Protein AF-A0A6I3MQ39-F1 (afdb_monomer_lite)

Secondary structure (DSSP, 8-state):
-EEEEEE--B-TT--BPPPEEEEEE----PPPEE-SPTTTT-EEEETT-HHHHHHHHH----EE-SS-SPPEEEEEPPPEEE-SSTT-EEEEEEEEEE-TT--BPPPEEEEEEEE--PPPEE-SPTTTT-EEEETT-HHHHHHHHH----EE-TT-SPPEEEEEPPPPEE-SSTT-EEEEEEEEEE-TT--BPPPEEEEEEEE--PPP-

Structure (mmCIF, N/CA/C/O backbone):
data_AF-A0A6I3MQ39-F1
#
_entry.id   AF-A0A6I3MQ39-F1
#
loop_
_atom_site.group_PDB
_atom_site.id
_atom_site.type_symbol
_atom_site.label_atom_id
_atom_site.label_alt_id
_atom_site.label_comp_id
_atom_site.label_asym_id
_atom_site.label_entity_id
_atom_site.label_seq_id
_atom_site.pdbx_PDB_ins_code
_atom_site.Cartn_x
_atom_site.Cartn_y
_atom_site.Cartn_z
_atom_site.occupancy
_atom_site.B_iso_or_equiv
_atom_site.auth_seq_id
_atom_site.auth_comp_id
_atom_site.auth_asym_id
_atom_site.auth_atom_id
_atom_site.pdbx_PDB_model_num
ATOM 1 N N . GLY A 1 1 ? -27.054 2.901 44.073 1.00 80.62 1 GLY A N 1
ATOM 2 C CA . GLY A 1 1 ? -27.746 3.803 45.019 1.00 80.62 1 GLY A CA 1
ATOM 3 C C . GLY A 1 1 ? -28.299 3.032 46.203 1.00 80.62 1 GLY A C 1
ATOM 4 O O . GLY A 1 1 ? -28.320 1.808 46.164 1.00 80.62 1 GLY A O 1
ATOM 5 N N . THR A 1 2 ? -28.740 3.728 47.250 1.00 87.25 2 THR A N 1
ATOM 6 C CA . THR A 1 2 ? -29.320 3.109 48.452 1.00 87.25 2 THR A CA 1
ATOM 7 C C . THR A 1 2 ? -30.796 3.467 48.598 1.00 87.25 2 THR A C 1
ATOM 9 O O . THR A 1 2 ? -31.198 4.607 48.378 1.00 87.25 2 THR A O 1
ATOM 12 N N . TYR A 1 3 ? -31.606 2.482 48.973 1.00 89.94 3 TYR A N 1
ATOM 13 C CA . TYR A 1 3 ? -33.019 2.637 49.300 1.00 89.94 3 TYR A CA 1
ATOM 14 C C . TYR A 1 3 ? -33.213 2.287 50.768 1.00 89.94 3 TYR A C 1
ATOM 16 O O . TYR A 1 3 ? -32.819 1.206 51.202 1.00 89.94 3 TYR A O 1
ATOM 24 N N . THR A 1 4 ? -33.824 3.191 51.528 1.00 93.62 4 THR A N 1
ATOM 25 C CA . THR A 1 4 ? -34.067 2.980 52.957 1.00 93.62 4 THR A CA 1
ATOM 26 C C . THR A 1 4 ? -35.558 2.877 53.213 1.00 93.62 4 THR A C 1
ATOM 28 O O . THR A 1 4 ? -36.290 3.854 53.066 1.00 93.62 4 THR A O 1
ATOM 31 N N . ASN A 1 5 ? -35.999 1.702 53.645 1.00 93.38 5 ASN A N 1
ATOM 32 C CA . ASN A 1 5 ? -37.355 1.494 54.125 1.00 93.38 5 ASN A CA 1
ATOM 33 C C . ASN A 1 5 ? -37.384 1.664 55.646 1.00 93.38 5 ASN A C 1
ATOM 35 O O . ASN A 1 5 ? -36.493 1.185 56.351 1.00 93.38 5 ASN A O 1
ATOM 39 N N . THR A 1 6 ? -38.407 2.354 56.147 1.00 93.25 6 THR A N 1
ATOM 40 C CA . THR A 1 6 ? -38.579 2.638 57.577 1.00 93.25 6 THR A CA 1
ATOM 41 C C . THR A 1 6 ? -39.971 2.208 58.015 1.00 93.25 6 THR A C 1
ATOM 43 O O . THR A 1 6 ? -40.956 2.617 57.402 1.00 93.25 6 THR A O 1
ATOM 46 N N . TRP A 1 7 ? -40.059 1.422 59.089 1.00 94.81 7 TRP A N 1
ATOM 47 C CA . TRP A 1 7 ? -41.331 0.954 59.638 1.00 94.81 7 TRP A CA 1
ATOM 48 C C . TRP A 1 7 ? -41.463 1.289 61.117 1.00 94.81 7 TRP A C 1
ATOM 50 O O . TRP A 1 7 ? -40.530 1.121 61.905 1.00 94.81 7 TRP A O 1
ATOM 60 N N . THR A 1 8 ? -42.670 1.704 61.482 1.00 93.12 8 THR A N 1
ATOM 61 C CA . THR A 1 8 ? -43.153 1.833 62.855 1.00 93.12 8 THR A CA 1
ATOM 62 C C . THR A 1 8 ? -44.550 1.224 62.918 1.00 93.12 8 THR A C 1
ATOM 64 O O . THR A 1 8 ? -45.395 1.490 62.063 1.00 93.12 8 THR A O 1
ATOM 67 N N . ALA A 1 9 ? -44.794 0.364 63.904 1.00 91.56 9 ALA A N 1
ATOM 68 C CA . ALA A 1 9 ? -46.094 -0.266 64.110 1.00 91.56 9 ALA A CA 1
ATOM 69 C C . ALA A 1 9 ? -46.854 0.442 65.235 1.00 91.56 9 ALA A C 1
ATOM 71 O O . ALA A 1 9 ? -46.238 0.917 66.190 1.00 91.56 9 ALA A O 1
ATOM 72 N N . LYS A 1 10 ? -48.188 0.487 65.139 1.00 93.62 10 LYS A N 1
ATOM 73 C CA . LYS A 1 10 ? -49.076 0.884 66.239 1.00 93.62 10 LYS A CA 1
ATOM 74 C C . LYS A 1 10 ? -50.044 -0.241 66.575 1.00 93.62 10 LYS A C 1
ATOM 76 O O . LYS A 1 10 ? -50.575 -0.871 65.663 1.00 93.62 10 LYS A O 1
ATOM 81 N N . ASP A 1 11 ? -50.270 -0.480 67.863 1.00 90.81 11 ASP A N 1
ATOM 82 C CA . ASP A 1 11 ? -51.302 -1.416 68.317 1.00 90.81 11 ASP A CA 1
ATOM 83 C C . ASP A 1 11 ? -52.701 -0.764 68.353 1.00 90.81 11 ASP A C 1
ATOM 85 O O . ASP A 1 11 ? -52.866 0.429 68.082 1.00 90.81 11 ASP A O 1
ATOM 89 N N . VAL A 1 12 ? -53.728 -1.554 68.693 1.00 93.25 12 VAL A N 1
ATOM 90 C CA . VAL A 1 12 ? -55.126 -1.084 68.808 1.00 93.25 12 VAL A CA 1
ATOM 91 C C . VAL A 1 12 ? -55.314 -0.016 69.898 1.00 93.25 12 VAL A C 1
ATOM 93 O O . VAL A 1 12 ? -56.283 0.738 69.865 1.00 93.25 12 VAL A O 1
ATOM 96 N N . CYS A 1 13 ? -54.367 0.080 70.834 1.00 95.19 13 CYS A N 1
ATOM 97 C CA . CYS A 1 13 ? -54.321 1.068 71.909 1.00 95.19 13 CYS A CA 1
ATOM 98 C C . CYS A 1 13 ? -53.428 2.279 71.567 1.00 95.19 13 CYS A C 1
ATOM 100 O O . CYS A 1 13 ? -53.244 3.152 72.413 1.00 95.19 13 CYS A O 1
ATOM 102 N N . LEU A 1 14 ? -52.909 2.361 70.335 1.00 90.38 14 LEU A N 1
ATOM 103 C CA . LEU A 1 14 ? -52.034 3.412 69.802 1.00 90.38 14 LEU A CA 1
ATOM 104 C C . LEU A 1 14 ? -50.604 3.464 70.375 1.00 90.38 14 LEU A C 1
ATOM 106 O O . LEU A 1 14 ? -49.885 4.436 70.108 1.00 90.38 14 LEU A O 1
ATOM 110 N N . ASN A 1 15 ? -50.136 2.428 71.078 1.00 92.06 15 ASN A N 1
ATOM 111 C CA . ASN A 1 15 ? -48.722 2.334 71.459 1.00 92.06 15 ASN A CA 1
ATOM 112 C C . ASN A 1 15 ? -47.866 2.131 70.205 1.00 92.06 15 ASN A C 1
ATOM 114 O O . ASN A 1 15 ? -48.225 1.338 69.339 1.00 92.06 15 ASN A O 1
ATOM 118 N N . THR A 1 16 ? -46.738 2.839 70.095 1.00 93.88 16 THR A N 1
ATOM 119 C CA . THR A 1 16 ? -45.878 2.810 68.897 1.00 93.88 16 THR A CA 1
ATOM 120 C C . THR A 1 16 ? -44.614 1.983 69.147 1.00 93.88 16 THR A C 1
ATOM 122 O O . THR A 1 16 ? -43.980 2.140 70.189 1.00 93.88 16 THR A O 1
ATOM 125 N N . SER A 1 17 ? -44.233 1.116 68.203 1.00 93.62 17 SER A N 1
ATOM 126 C CA . SER A 1 17 ? -42.986 0.344 68.273 1.00 93.62 17 SER A CA 1
ATOM 127 C C . SER A 1 17 ? -41.750 1.234 68.123 1.00 93.62 17 SER A C 1
ATOM 129 O O . SER A 1 17 ? -41.823 2.361 67.631 1.00 93.62 17 SER A O 1
ATOM 131 N N . THR A 1 18 ? -40.578 0.692 68.455 1.00 94.88 18 THR A N 1
ATOM 132 C CA . THR A 1 18 ? -39.320 1.265 67.973 1.00 94.88 18 THR A CA 1
ATOM 133 C C . THR A 1 18 ? -39.266 1.216 66.445 1.00 94.88 18 THR A C 1
ATOM 135 O O . THR A 1 18 ? -39.886 0.360 65.805 1.00 94.88 18 THR A O 1
ATOM 138 N N . THR A 1 19 ? -38.542 2.166 65.857 1.00 94.75 19 THR A N 1
ATOM 139 C CA . THR A 1 19 ? -38.348 2.242 64.410 1.00 94.75 19 THR A CA 1
ATOM 140 C C . THR A 1 19 ? -37.413 1.133 63.939 1.00 94.75 19 THR A C 1
ATOM 142 O O . THR A 1 19 ? -36.304 1.000 64.456 1.00 94.75 19 THR A O 1
ATOM 145 N N . PHE A 1 20 ? -37.834 0.381 62.924 1.00 95.00 20 PHE A N 1
ATOM 146 C CA . PHE A 1 20 ? -36.976 -0.548 62.193 1.00 95.00 20 PHE A CA 1
ATOM 147 C C . PHE A 1 20 ? -36.603 0.062 60.842 1.00 95.00 20 PHE A C 1
ATOM 149 O O . PHE A 1 20 ? -37.471 0.563 60.123 1.00 95.00 20 PHE A O 1
ATOM 156 N N . THR A 1 21 ? -35.320 0.019 60.494 1.00 94.88 21 THR A N 1
ATOM 157 C CA . THR A 1 21 ? -34.811 0.483 59.203 1.00 94.88 21 THR A CA 1
ATOM 158 C C . THR A 1 21 ? -34.160 -0.669 58.446 1.00 94.88 21 THR A C 1
ATOM 160 O O . THR A 1 21 ? -33.372 -1.435 58.996 1.00 94.88 21 THR A O 1
ATOM 163 N N . GLN A 1 22 ? -34.475 -0.777 57.157 1.00 94.50 22 GLN A N 1
ATOM 164 C CA . GLN A 1 22 ? -33.783 -1.644 56.207 1.00 94.50 22 GLN A CA 1
ATOM 165 C C . GLN A 1 22 ? -33.114 -0.753 55.171 1.00 94.50 22 GLN A C 1
ATOM 167 O O . GLN A 1 22 ? -33.783 0.060 54.536 1.00 94.50 22 GLN A O 1
ATOM 172 N N . VAL A 1 23 ? -31.813 -0.940 54.974 1.00 94.19 23 VAL A N 1
ATOM 173 C CA . VAL A 1 23 ? -31.059 -0.295 53.897 1.00 94.19 23 VAL A CA 1
ATOM 174 C C . VAL A 1 23 ? -30.791 -1.338 52.816 1.00 94.19 23 VAL A C 1
ATOM 176 O O . VAL A 1 23 ? -30.215 -2.387 53.097 1.00 94.19 23 VAL A O 1
ATOM 179 N N . ILE A 1 24 ? -31.226 -1.057 51.591 1.00 93.06 24 ILE A N 1
ATOM 180 C CA . ILE A 1 24 ? -30.974 -1.861 50.394 1.00 93.06 24 ILE A CA 1
ATOM 181 C C . ILE A 1 24 ? -29.977 -1.095 49.533 1.00 93.06 24 ILE A C 1
ATOM 183 O O . ILE A 1 24 ? -30.254 0.032 49.122 1.00 93.06 24 ILE A O 1
ATOM 187 N N . THR A 1 25 ? -28.838 -1.705 49.230 1.00 90.69 25 THR A N 1
ATOM 188 C CA . THR A 1 25 ? -27.827 -1.121 48.344 1.00 90.69 25 THR A CA 1
ATOM 189 C C . THR A 1 25 ? -27.893 -1.800 46.984 1.00 90.69 25 THR A C 1
ATOM 191 O O . THR A 1 25 ? -27.849 -3.023 46.898 1.00 90.69 25 THR A O 1
ATOM 194 N N . ILE A 1 26 ? -28.002 -0.996 45.929 1.00 88.19 26 ILE A N 1
ATOM 195 C CA . ILE A 1 26 ? -27.841 -1.419 44.538 1.00 88.19 26 ILE A CA 1
ATOM 196 C C . ILE A 1 26 ? -26.514 -0.851 44.050 1.00 88.19 26 ILE A C 1
ATOM 198 O O . ILE A 1 26 ? -26.305 0.364 44.117 1.00 88.19 26 ILE A O 1
ATOM 202 N N . GLU A 1 27 ? -25.636 -1.709 43.561 1.00 91.19 27 GLU A N 1
ATOM 203 C CA . GLU A 1 27 ? -24.329 -1.337 43.033 1.00 91.19 27 GLU A CA 1
ATOM 204 C C . GLU A 1 27 ? -24.172 -1.922 41.638 1.00 91.19 27 GLU A C 1
ATOM 206 O O . GLU A 1 27 ? -24.560 -3.068 41.400 1.00 91.19 27 GLU A O 1
ATOM 211 N N . ASP A 1 28 ? -23.623 -1.118 40.732 1.00 93.44 28 ASP A N 1
ATOM 212 C CA . ASP A 1 28 ? -23.215 -1.620 39.435 1.00 93.44 28 ASP A CA 1
ATOM 213 C C . ASP A 1 28 ? -21.777 -2.121 39.504 1.00 93.44 28 ASP A C 1
ATOM 215 O O . ASP A 1 28 ? -20.859 -1.385 39.862 1.00 93.44 28 ASP A O 1
ATOM 219 N N . THR A 1 29 ? -21.604 -3.386 39.155 1.00 95.25 29 THR A N 1
ATOM 220 C CA . THR A 1 29 ? -20.318 -4.092 39.164 1.00 95.25 29 THR A CA 1
ATOM 221 C C . THR A 1 29 ? -19.986 -4.686 37.796 1.00 95.25 29 THR A C 1
ATOM 223 O O . THR A 1 29 ? -18.981 -5.384 37.652 1.00 95.25 29 THR A O 1
ATOM 226 N N . THR A 1 30 ? -20.839 -4.456 36.793 1.00 96.62 30 THR A N 1
ATOM 227 C CA . THR A 1 30 ? -20.667 -5.016 35.452 1.00 96.62 30 THR A CA 1
ATOM 228 C C . THR A 1 30 ? -19.981 -3.985 34.573 1.00 96.62 30 THR A C 1
ATOM 230 O O . THR A 1 30 ? -20.295 -2.809 34.618 1.00 96.62 30 THR A O 1
ATOM 233 N N . ALA A 1 31 ? -18.989 -4.414 33.798 1.00 97.69 31 ALA A N 1
ATOM 234 C CA . ALA A 1 31 ? -18.307 -3.521 32.873 1.00 97.69 31 ALA A CA 1
ATOM 235 C C . ALA A 1 31 ? -19.085 -3.361 31.555 1.00 97.69 31 ALA A C 1
ATOM 237 O O . ALA A 1 31 ? -19.749 -4.314 31.128 1.00 97.69 31 ALA A O 1
ATOM 238 N N . PRO A 1 32 ? -18.890 -2.243 30.827 1.00 98.12 32 PRO A N 1
ATOM 239 C CA . PRO A 1 32 ? -19.437 -2.078 29.486 1.00 98.12 32 PRO A CA 1
ATOM 240 C C . PRO A 1 32 ? -19.022 -3.204 28.533 1.00 98.12 32 PRO A C 1
ATOM 242 O O . PRO A 1 32 ? -17.863 -3.638 28.516 1.00 98.12 32 PRO A O 1
ATOM 245 N N . ALA A 1 33 ? -19.948 -3.613 27.668 1.00 98.06 33 ALA A N 1
ATOM 246 C CA . ALA A 1 33 ? -19.716 -4.592 26.613 1.00 98.06 33 ALA A CA 1
ATOM 247 C C . ALA A 1 33 ? -19.598 -3.907 25.245 1.00 98.06 33 ALA A C 1
ATOM 249 O O . ALA A 1 33 ? -20.416 -3.058 24.888 1.00 98.06 33 ALA A O 1
ATOM 250 N N . TRP A 1 34 ? -18.592 -4.292 24.455 1.00 98.38 34 TRP A N 1
ATOM 251 C CA . TRP A 1 34 ? -18.409 -3.780 23.097 1.00 98.38 34 TRP A CA 1
ATOM 252 C C . TRP A 1 34 ? -19.564 -4.200 22.185 1.00 98.38 34 TRP A C 1
ATOM 254 O O . TRP A 1 34 ? -19.858 -5.385 22.041 1.00 98.38 34 TRP A O 1
ATOM 264 N N . THR A 1 35 ? -20.182 -3.222 21.530 1.00 98.06 35 THR A N 1
ATOM 265 C CA . THR A 1 35 ? -21.163 -3.436 20.459 1.00 98.06 35 THR A CA 1
ATOM 266 C C . THR A 1 35 ? -20.494 -3.504 19.095 1.00 98.06 35 THR A C 1
ATOM 268 O O . THR A 1 35 ? -20.989 -4.174 18.191 1.00 98.06 35 THR A O 1
ATOM 271 N N . THR A 1 36 ? -19.346 -2.841 18.935 1.00 98.44 36 THR A N 1
ATOM 272 C CA . THR A 1 36 ? -18.495 -3.040 17.761 1.00 98.44 36 THR A CA 1
ATOM 273 C C . THR A 1 36 ? -17.885 -4.438 17.809 1.00 98.44 36 THR A C 1
ATOM 275 O O . THR A 1 36 ? -17.242 -4.814 18.788 1.00 98.44 36 THR A O 1
ATOM 278 N N . GLN A 1 37 ? -18.077 -5.212 16.742 1.00 98.38 37 GLN A N 1
ATOM 279 C CA . GLN A 1 37 ? -17.542 -6.564 16.642 1.00 98.38 37 GLN A CA 1
ATOM 280 C C . GLN A 1 37 ? -16.010 -6.539 16.509 1.00 98.38 37 GLN A C 1
ATOM 282 O O . GLN A 1 37 ? -15.430 -5.696 15.825 1.00 98.38 37 GLN A O 1
ATOM 287 N N . ALA A 1 38 ? -15.337 -7.483 17.169 1.00 97.62 38 ALA A N 1
ATOM 288 C CA . ALA A 1 38 ? -13.886 -7.604 17.096 1.00 97.62 38 ALA A CA 1
ATOM 289 C C . ALA A 1 38 ? -13.412 -7.797 15.644 1.00 97.62 38 ALA A C 1
ATOM 291 O O . ALA A 1 38 ? -13.985 -8.583 14.890 1.00 97.62 38 ALA A O 1
ATOM 292 N N . GLY A 1 39 ? -12.356 -7.077 15.263 1.00 96.38 39 GLY A N 1
ATOM 293 C CA . GLY A 1 39 ? -11.740 -7.163 13.938 1.00 96.38 39 GLY A CA 1
ATOM 294 C C . GLY A 1 39 ? -12.437 -6.373 12.826 1.00 96.38 39 GLY A C 1
ATOM 295 O O . GLY A 1 39 ? -11.829 -6.193 11.777 1.00 96.38 39 GLY A O 1
ATOM 296 N N . THR A 1 40 ? -13.646 -5.832 13.025 1.00 98.06 40 THR A N 1
ATOM 297 C CA . THR A 1 40 ? -14.344 -5.080 11.959 1.00 98.06 40 THR A CA 1
ATOM 298 C C . THR A 1 40 ? -13.736 -3.713 11.667 1.00 98.06 40 THR A C 1
ATOM 300 O O . THR A 1 40 ? -14.061 -3.114 10.649 1.00 98.06 40 THR A O 1
ATOM 303 N N . LEU A 1 41 ? -12.888 -3.201 12.564 1.00 98.44 41 LEU A N 1
ATOM 304 C CA . LEU A 1 41 ? -12.129 -1.966 12.346 1.00 98.44 41 LEU A CA 1
ATOM 305 C C . LEU A 1 41 ? -10.740 -2.225 11.744 1.00 98.44 41 LEU A C 1
ATOM 307 O O . LEU A 1 41 ? -10.019 -1.266 11.466 1.00 98.44 41 LEU A O 1
ATOM 311 N N . ASN A 1 42 ? -10.338 -3.491 11.575 1.00 98.69 42 ASN A N 1
ATOM 312 C CA . ASN A 1 42 ? -9.059 -3.820 10.957 1.00 98.69 42 ASN A CA 1
ATOM 313 C C . ASN A 1 42 ? -9.109 -3.509 9.461 1.00 98.69 42 ASN A C 1
ATOM 315 O O . ASN A 1 42 ? -10.129 -3.724 8.806 1.00 98.69 42 ASN A O 1
ATOM 319 N N . VAL A 1 43 ? -7.990 -3.045 8.916 1.00 98.62 43 VAL A N 1
ATOM 320 C CA . VAL A 1 43 ? -7.884 -2.704 7.496 1.00 98.62 43 VAL A CA 1
ATOM 321 C C . VAL A 1 43 ? -6.460 -2.917 7.002 1.00 98.62 43 VAL A C 1
ATOM 323 O O . VAL A 1 43 ? -5.509 -2.716 7.756 1.00 98.62 43 VAL A O 1
ATOM 326 N N . THR A 1 44 ? -6.324 -3.299 5.734 1.00 98.56 44 THR A N 1
ATOM 327 C CA . THR A 1 44 ? -5.052 -3.309 5.007 1.00 98.56 44 THR A CA 1
ATOM 328 C C . THR A 1 44 ? -5.066 -2.182 3.984 1.00 98.56 44 THR A C 1
ATOM 330 O O . THR A 1 44 ? -6.035 -2.042 3.237 1.00 98.56 44 THR A O 1
ATOM 333 N N . LEU A 1 45 ? -4.009 -1.377 3.957 1.00 98.44 45 LEU A N 1
ATOM 334 C CA . LEU A 1 45 ? -3.880 -0.201 3.104 1.00 98.44 45 LEU A CA 1
ATOM 335 C C . LEU A 1 45 ? -2.567 -0.255 2.325 1.00 98.44 45 LEU A C 1
ATOM 337 O O . LEU A 1 45 ? -1.556 -0.740 2.836 1.00 98.44 45 LEU A O 1
ATOM 341 N N . GLN A 1 46 ? -2.574 0.298 1.110 1.00 98.00 46 GLN A N 1
ATOM 342 C CA . GLN A 1 46 ? -1.323 0.604 0.418 1.00 98.00 46 GLN A CA 1
ATOM 343 C C . GLN A 1 46 ? -0.554 1.665 1.198 1.00 98.00 46 GLN A C 1
ATOM 345 O O . GLN A 1 46 ? -1.154 2.594 1.740 1.00 98.00 46 GLN A O 1
ATOM 350 N N . CYS A 1 47 ? 0.771 1.584 1.205 1.00 96.88 47 CYS A N 1
ATOM 351 C CA . CYS A 1 47 ? 1.582 2.526 1.965 1.00 96.88 47 CYS A CA 1
ATOM 352 C C . CYS A 1 47 ? 1.448 3.982 1.469 1.00 96.88 47 CYS A C 1
ATOM 354 O O . CYS A 1 47 ? 1.593 4.922 2.250 1.00 96.88 47 CYS A O 1
ATOM 356 N N . SER A 1 48 ? 1.084 4.179 0.197 1.00 97.06 48 SER A N 1
ATOM 357 C CA . SER A 1 48 ? 0.790 5.503 -0.356 1.00 97.06 48 SER A CA 1
ATOM 358 C C . SER A 1 48 ? -0.582 6.061 0.061 1.00 97.06 48 SER A C 1
ATOM 360 O O . SER A 1 48 ? -0.856 7.239 -0.175 1.00 97.06 48 SER A O 1
ATOM 362 N N . ASP A 1 49 ? -1.468 5.253 0.658 1.00 98.12 49 ASP A N 1
ATOM 363 C CA . ASP A 1 49 ? -2.821 5.665 1.058 1.00 98.12 49 ASP A CA 1
ATOM 364 C C . ASP A 1 49 ? -2.834 6.389 2.414 1.00 98.12 49 ASP A C 1
ATOM 366 O O . ASP A 1 49 ? -3.344 5.922 3.438 1.00 98.12 49 ASP A O 1
ATOM 370 N N . THR A 1 50 ? -2.262 7.589 2.412 1.00 96.56 50 THR A N 1
ATOM 371 C CA . THR A 1 50 ? -2.193 8.449 3.602 1.00 96.56 50 THR A CA 1
ATOM 372 C C . THR A 1 50 ? -3.575 8.892 4.096 1.00 96.56 50 THR A C 1
ATOM 374 O O . THR A 1 50 ? -3.790 9.022 5.305 1.00 96.56 50 THR A O 1
ATOM 377 N N . SER A 1 51 ? -4.543 9.084 3.191 1.00 98.19 51 SER A N 1
ATOM 378 C CA . SER A 1 51 ? -5.922 9.420 3.562 1.00 98.19 51 SER A CA 1
ATOM 379 C C . SER A 1 51 ? -6.652 8.250 4.213 1.00 98.19 51 SER A C 1
ATOM 381 O O . SER A 1 51 ? -7.331 8.454 5.222 1.00 98.19 51 SER A O 1
ATOM 383 N N . GLY A 1 52 ? -6.480 7.035 3.689 1.00 98.38 52 GLY A N 1
ATOM 384 C CA . GLY A 1 52 ? -7.020 5.811 4.267 1.00 98.38 52 GLY A CA 1
ATOM 385 C C . GLY A 1 52 ? -6.445 5.552 5.652 1.00 98.38 52 GLY A C 1
ATOM 386 O O . GLY A 1 52 ? -7.200 5.251 6.577 1.00 98.38 52 GLY A O 1
ATOM 387 N N . LEU A 1 53 ? -5.139 5.777 5.842 1.00 98.06 53 LEU A N 1
ATOM 388 C CA . LEU A 1 53 ? -4.500 5.644 7.153 1.00 98.06 53 LEU A CA 1
ATOM 389 C C . LEU A 1 53 ? -5.085 6.641 8.162 1.00 98.06 53 LEU A C 1
ATOM 391 O O . LEU A 1 53 ? -5.437 6.255 9.277 1.00 98.06 53 LEU A O 1
ATOM 395 N N . SER A 1 54 ? -5.242 7.908 7.767 1.00 98.19 54 SER A N 1
ATOM 396 C CA . SER A 1 54 ? -5.879 8.929 8.609 1.00 98.19 54 SER A CA 1
ATOM 397 C C . SER A 1 54 ? -7.326 8.559 8.958 1.00 98.19 54 SER A C 1
ATOM 399 O O . SER A 1 54 ? -7.729 8.632 10.120 1.00 98.19 54 SER A O 1
ATOM 401 N N . ALA A 1 55 ? -8.106 8.091 7.980 1.00 98.44 55 ALA A N 1
ATOM 402 C CA . ALA A 1 55 ? -9.480 7.652 8.200 1.00 98.44 55 ALA A CA 1
ATOM 403 C C . ALA A 1 55 ? -9.551 6.458 9.168 1.00 98.44 55 ALA A C 1
ATOM 405 O O . ALA A 1 55 ? -10.330 6.495 10.119 1.00 98.44 55 ALA A O 1
ATOM 406 N N . ALA A 1 56 ? -8.705 5.443 8.979 1.00 98.31 56 ALA A N 1
ATOM 407 C CA . ALA A 1 56 ? -8.638 4.262 9.837 1.00 98.31 56 ALA A CA 1
ATOM 408 C C . ALA A 1 56 ? -8.222 4.609 11.276 1.00 98.31 56 ALA A C 1
ATOM 410 O O . ALA A 1 56 ? -8.815 4.098 12.226 1.00 98.31 56 ALA A O 1
ATOM 411 N N . GLN A 1 57 ? -7.264 5.528 11.446 1.00 98.12 57 GLN A N 1
ATOM 412 C CA . GLN A 1 57 ? -6.834 6.025 12.756 1.00 98.12 57 GLN A CA 1
ATOM 413 C C . GLN A 1 57 ? -7.926 6.816 13.493 1.00 98.12 57 GLN A C 1
ATOM 415 O O . GLN A 1 57 ? -7.928 6.844 14.726 1.00 98.12 57 GLN A O 1
ATOM 420 N N . ASN A 1 58 ? -8.854 7.436 12.762 1.00 97.75 58 ASN A N 1
ATOM 421 C CA . ASN A 1 58 ? -9.975 8.189 13.328 1.00 97.75 58 ASN A CA 1
ATOM 422 C C . ASN A 1 58 ? -11.213 7.326 13.625 1.00 97.75 58 ASN A C 1
ATOM 424 O O . ASN A 1 58 ? -12.156 7.817 14.248 1.00 97.75 58 ASN A O 1
ATOM 428 N N . GLN A 1 59 ? -11.233 6.054 13.217 1.00 97.44 59 GLN A N 1
ATOM 429 C CA . GLN A 1 59 ? -12.292 5.130 13.621 1.00 97.44 59 GLN A CA 1
ATOM 430 C C . GLN A 1 59 ? -12.201 4.816 15.120 1.00 97.44 59 GLN A C 1
ATOM 432 O O . GLN A 1 59 ? -11.121 4.795 15.714 1.00 97.44 59 GLN A O 1
ATOM 437 N N . ALA A 1 60 ? -13.353 4.544 15.732 1.00 97.94 60 ALA A N 1
ATOM 438 C CA . ALA A 1 60 ? -13.449 4.160 17.133 1.00 97.94 60 ALA A CA 1
AT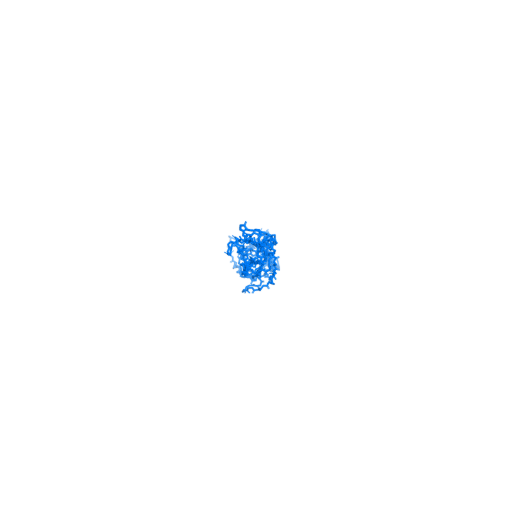OM 439 C C . ALA A 1 60 ? -14.522 3.075 17.325 1.00 97.94 60 ALA A C 1
ATOM 441 O O . ALA A 1 60 ? -15.560 3.119 16.656 1.00 97.94 60 ALA A O 1
ATOM 442 N N . PRO A 1 61 ? -14.299 2.106 18.229 1.00 98.50 61 PRO A N 1
ATOM 443 C CA . PRO A 1 61 ? -15.322 1.155 18.628 1.00 98.50 61 PRO A CA 1
ATOM 444 C C . PRO A 1 61 ? -16.359 1.808 19.552 1.00 98.50 61 PRO A C 1
ATOM 446 O O . PRO A 1 61 ? -16.139 2.871 20.131 1.00 98.50 61 PRO A O 1
ATOM 449 N N . THR A 1 62 ? -17.488 1.129 19.719 1.00 98.25 62 THR A N 1
ATOM 450 C CA . THR A 1 62 ? -18.599 1.521 20.594 1.00 98.25 62 THR A CA 1
ATOM 451 C C . THR A 1 62 ? -18.917 0.396 21.571 1.00 98.25 62 THR A C 1
ATOM 453 O O . THR A 1 62 ? -18.751 -0.783 21.244 1.00 98.25 62 THR A O 1
ATOM 456 N N . ALA A 1 63 ? -19.353 0.765 22.771 1.00 98.25 63 ALA A N 1
ATOM 457 C CA . ALA A 1 63 ? -19.768 -0.128 23.841 1.00 98.25 63 ALA A CA 1
ATOM 458 C C . ALA A 1 63 ? -21.052 0.382 24.507 1.00 98.25 63 ALA A C 1
ATOM 460 O O . ALA A 1 63 ? -21.365 1.575 24.468 1.00 98.25 63 ALA A O 1
ATOM 461 N N . THR A 1 64 ? -21.773 -0.532 25.146 1.00 97.81 64 THR A N 1
ATOM 462 C CA . THR A 1 64 ? -22.983 -0.254 25.926 1.00 97.81 64 THR A CA 1
ATOM 463 C C . THR A 1 64 ? -22.871 -0.865 27.310 1.00 97.81 64 THR A C 1
ATOM 465 O O . THR A 1 64 ? -22.281 -1.933 27.468 1.00 97.81 64 THR A O 1
ATOM 468 N N . ASP A 1 65 ? -23.488 -0.210 28.285 1.00 97.44 65 ASP A N 1
ATOM 469 C CA . ASP A 1 65 ? -23.596 -0.693 29.655 1.00 97.44 65 ASP A CA 1
ATOM 470 C C . ASP A 1 65 ? -25.022 -1.195 29.958 1.00 97.44 65 ASP A C 1
ATOM 472 O O . ASP A 1 65 ? -26.000 -0.655 29.430 1.00 97.44 65 ASP A O 1
ATOM 476 N N . ASN A 1 66 ? -25.155 -2.236 30.783 1.00 93.94 66 ASN A N 1
ATOM 477 C CA . ASN A 1 66 ? -26.448 -2.853 31.104 1.00 93.94 66 ASN A CA 1
ATOM 478 C C . ASN A 1 66 ? -27.314 -2.011 32.054 1.00 93.94 66 ASN A 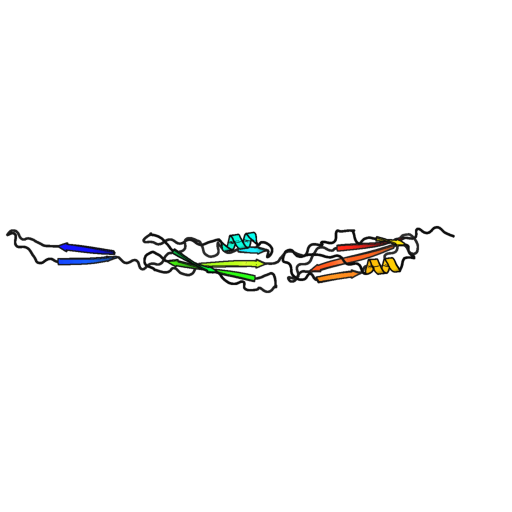C 1
ATOM 480 O O . ASN A 1 66 ? -28.540 -2.140 32.019 1.00 93.94 66 ASN A O 1
ATOM 484 N N . CYS A 1 67 ? -26.708 -1.165 32.886 1.00 91.75 67 CYS A N 1
ATOM 485 C CA . CYS A 1 67 ? -27.403 -0.201 33.739 1.00 91.75 67 CYS A CA 1
ATOM 486 C C . CYS A 1 67 ? -27.634 1.142 33.021 1.00 91.75 67 CYS A C 1
ATOM 488 O O . CYS A 1 67 ? -28.342 2.012 33.539 1.00 91.75 67 CYS A O 1
ATOM 490 N N . GLY A 1 68 ? -27.098 1.291 31.806 1.00 88.88 68 GLY A N 1
ATOM 491 C CA . GLY A 1 68 ? -27.206 2.484 30.977 1.00 88.88 68 GLY A CA 1
ATOM 492 C C . GLY A 1 68 ? -26.216 3.576 31.388 1.00 88.88 68 GLY A C 1
ATOM 493 O O . GLY A 1 68 ? -25.164 3.323 31.961 1.00 88.88 68 GLY A O 1
ATOM 494 N N . GLY A 1 69 ? -26.542 4.829 31.071 1.00 90.88 69 GLY A N 1
ATOM 495 C CA . GLY A 1 69 ? -25.654 5.962 31.341 1.00 90.88 69 GLY A CA 1
ATOM 496 C C . GLY A 1 69 ? -24.549 6.148 30.297 1.00 90.88 69 GLY A C 1
ATOM 497 O O . GLY A 1 69 ? -24.538 5.527 29.234 1.00 90.88 69 GLY A O 1
ATOM 498 N N . THR A 1 70 ? -23.653 7.096 30.571 1.00 95.56 70 THR A N 1
ATOM 499 C CA . THR A 1 70 ? -22.587 7.484 29.641 1.00 95.56 70 THR A CA 1
ATOM 500 C C . THR A 1 70 ? -21.404 6.530 29.747 1.00 95.56 70 THR A C 1
ATOM 502 O O . THR A 1 70 ? -20.852 6.351 30.829 1.00 95.56 70 THR A O 1
ATOM 505 N N . VAL A 1 71 ? -20.956 6.002 28.607 1.00 97.94 71 VAL A N 1
ATOM 506 C CA . VAL A 1 71 ? -19.703 5.247 28.493 1.00 97.94 71 VAL A CA 1
ATOM 507 C C . VAL A 1 71 ? -18.587 6.179 28.020 1.00 97.94 71 VAL A C 1
ATOM 509 O O . VAL A 1 71 ? -18.739 6.901 27.033 1.00 97.94 71 VAL A O 1
ATOM 512 N N . THR A 1 72 ? -17.460 6.164 28.724 1.00 98.19 72 THR A N 1
ATOM 513 C CA . THR A 1 72 ? -16.248 6.921 28.382 1.00 98.19 72 THR A CA 1
ATOM 514 C C . THR A 1 72 ? -15.197 5.999 27.773 1.00 98.19 72 THR A C 1
ATOM 516 O O . THR A 1 72 ? -15.089 4.841 28.164 1.00 98.19 72 THR A O 1
ATOM 519 N N . TYR A 1 73 ? -14.412 6.502 26.818 1.00 98.38 73 TYR A N 1
ATOM 520 C CA . TYR A 1 73 ? -13.442 5.703 26.066 1.00 98.38 73 TYR A CA 1
ATOM 521 C C . TYR A 1 73 ? -12.036 6.275 26.204 1.00 98.38 73 TYR A C 1
ATOM 523 O O . TYR A 1 73 ? -11.837 7.484 26.103 1.00 98.38 73 TYR A O 1
ATOM 531 N N . THR A 1 74 ? -11.053 5.396 26.369 1.00 98.50 74 THR A N 1
ATOM 532 C CA . THR A 1 74 ? -9.630 5.746 26.313 1.00 98.50 74 THR A CA 1
ATOM 533 C C . THR A 1 74 ? -8.982 4.994 25.160 1.00 98.50 74 THR A C 1
ATOM 535 O O . THR A 1 74 ? -8.958 3.764 25.181 1.00 98.50 74 THR A O 1
ATOM 538 N N . LYS A 1 75 ? -8.460 5.726 24.166 1.00 98.25 75 LYS A N 1
ATOM 539 C CA . LYS A 1 75 ? -7.641 5.179 23.074 1.00 98.25 75 LYS A CA 1
ATOM 540 C C . LYS A 1 75 ? -6.164 5.214 23.467 1.00 98.25 75 LYS A C 1
ATOM 542 O O . LYS A 1 75 ? -5.669 6.243 23.919 1.00 98.25 75 LYS A O 1
ATOM 547 N N . THR A 1 76 ? -5.453 4.130 23.195 1.00 98.44 76 THR A N 1
ATOM 548 C CA . THR A 1 76 ? -3.990 4.087 23.148 1.00 98.44 76 THR A CA 1
ATOM 549 C C . THR A 1 76 ? -3.587 3.819 21.705 1.00 98.44 76 THR A C 1
ATOM 551 O O . THR A 1 76 ? -3.911 2.767 21.153 1.00 98.44 76 THR A O 1
ATOM 554 N N . SER A 1 77 ? -2.934 4.795 21.077 1.00 97.31 77 SER A N 1
ATOM 555 C CA . SER A 1 77 ? -2.426 4.644 19.713 1.00 97.31 77 SER A CA 1
ATOM 556 C C . SER A 1 77 ? -1.143 3.820 19.723 1.00 97.31 77 SER A C 1
ATOM 558 O O . SER A 1 77 ? -0.240 4.111 20.507 1.00 97.31 77 SER A O 1
ATOM 560 N N . GLY A 1 78 ? -1.061 2.815 18.856 1.00 96.06 78 GLY A N 1
ATOM 561 C CA . GLY A 1 78 ? 0.171 2.054 18.661 1.00 96.06 78 GLY A CA 1
ATOM 562 C C . GLY A 1 78 ? 1.171 2.816 17.801 1.00 96.06 78 GLY A C 1
ATOM 563 O O . GLY A 1 78 ? 0.780 3.560 16.900 1.00 96.06 78 GLY A O 1
ATOM 564 N N . GLU A 1 79 ? 2.459 2.603 18.051 1.00 96.19 79 GLU A N 1
ATOM 565 C CA . GLU A 1 79 ? 3.512 3.023 17.126 1.00 96.19 79 GLU A CA 1
ATOM 566 C C . GLU A 1 79 ? 3.555 2.110 15.895 1.00 96.19 79 GLU A C 1
ATOM 568 O O . GLU A 1 79 ? 3.035 0.989 15.905 1.00 96.19 79 GLU A O 1
ATOM 573 N N . PHE A 1 80 ? 4.176 2.597 14.820 1.00 96.31 80 PHE A N 1
ATOM 574 C CA . PHE A 1 80 ? 4.388 1.787 13.628 1.00 96.31 80 PHE A CA 1
ATOM 575 C C . PHE A 1 80 ? 5.395 0.674 13.920 1.00 96.31 80 PHE A C 1
ATOM 577 O O . PHE A 1 80 ? 6.528 0.940 14.318 1.00 96.31 80 PHE A O 1
ATOM 584 N N . THR A 1 81 ? 4.998 -0.568 13.675 1.00 97.62 81 THR A N 1
ATOM 585 C CA . THR A 1 81 ? 5.885 -1.731 13.738 1.00 97.62 81 THR A CA 1
ATOM 586 C C . THR A 1 81 ? 6.198 -2.186 12.322 1.00 97.62 81 THR A C 1
ATOM 588 O O . THR A 1 81 ? 5.298 -2.630 11.607 1.00 97.62 81 THR A O 1
ATOM 591 N N . ALA A 1 82 ? 7.465 -2.069 11.920 1.00 95.94 82 ALA A N 1
ATOM 592 C CA . ALA A 1 82 ? 7.917 -2.449 10.585 1.00 95.94 82 ALA A CA 1
ATOM 593 C C . ALA A 1 82 ? 7.704 -3.950 10.310 1.00 95.94 82 ALA A C 1
ATOM 595 O O . ALA A 1 82 ? 7.895 -4.795 11.188 1.00 95.94 82 ALA A O 1
ATOM 596 N N . GLY A 1 83 ? 7.299 -4.258 9.080 1.00 94.81 83 GLY A N 1
ATOM 597 C CA . GLY A 1 83 ? 7.109 -5.611 8.569 1.00 94.81 83 GLY A CA 1
ATOM 598 C C . GLY A 1 83 ? 8.379 -6.195 7.948 1.00 94.81 83 GLY A C 1
ATOM 599 O O . GLY A 1 83 ? 9.497 -5.759 8.216 1.00 94.81 83 GLY A O 1
ATOM 600 N N . SER A 1 84 ? 8.201 -7.204 7.094 1.00 90.88 84 SER A N 1
ATOM 601 C CA . SER A 1 84 ? 9.301 -7.844 6.360 1.00 90.88 84 SER A CA 1
ATOM 602 C C . SER A 1 84 ? 9.889 -6.954 5.263 1.00 90.88 84 SER A C 1
ATOM 604 O O . SER A 1 84 ? 11.060 -7.113 4.921 1.00 90.88 84 SER A O 1
ATOM 606 N N . CYS A 1 85 ? 9.100 -6.020 4.728 1.00 92.44 85 CYS A N 1
ATOM 607 C CA . CYS A 1 85 ? 9.569 -4.977 3.827 1.00 92.44 85 CYS A CA 1
ATOM 608 C C . CYS A 1 85 ? 9.596 -3.604 4.519 1.00 92.44 85 CYS A C 1
ATOM 610 O O . CYS A 1 85 ? 8.720 -3.299 5.329 1.00 92.44 85 CYS A O 1
ATOM 612 N N . ALA A 1 86 ? 10.548 -2.747 4.131 1.00 88.81 86 ALA A N 1
ATOM 613 C CA . ALA A 1 86 ? 10.696 -1.375 4.617 1.00 88.81 86 ALA A CA 1
ATOM 614 C C . ALA A 1 86 ? 9.431 -0.500 4.464 1.00 88.81 86 ALA A C 1
ATOM 616 O O . ALA A 1 86 ? 9.173 0.322 5.338 1.00 88.81 86 ALA A O 1
ATOM 617 N N . ASN A 1 87 ? 8.627 -0.709 3.413 1.00 93.25 87 ASN A N 1
ATOM 618 C CA . ASN A 1 87 ? 7.374 0.025 3.169 1.00 93.25 87 ASN A CA 1
ATOM 619 C C . ASN A 1 87 ? 6.126 -0.712 3.696 1.00 93.25 87 ASN A C 1
ATOM 621 O O . ASN A 1 87 ? 4.999 -0.386 3.330 1.00 93.25 87 ASN A O 1
ATOM 625 N N . SER A 1 88 ? 6.313 -1.720 4.551 1.00 96.38 88 SER A N 1
ATOM 626 C CA . SER A 1 88 ? 5.231 -2.525 5.125 1.00 96.38 88 SER A CA 1
ATOM 627 C C . SER A 1 88 ? 5.302 -2.540 6.647 1.00 96.38 88 SER A C 1
ATOM 629 O O . SER A 1 88 ? 6.371 -2.359 7.232 1.00 96.38 88 SER A O 1
ATOM 631 N N . GLY A 1 89 ? 4.176 -2.780 7.307 1.00 97.69 89 GLY A N 1
ATOM 632 C CA . GLY A 1 89 ? 4.127 -2.878 8.761 1.00 97.69 89 GLY A CA 1
ATOM 633 C C . GLY A 1 89 ? 2.718 -2.758 9.310 1.00 97.69 89 GLY A C 1
ATOM 634 O O . GLY A 1 89 ? 1.740 -2.907 8.583 1.00 97.69 89 GLY A O 1
ATOM 635 N N . THR A 1 90 ? 2.599 -2.500 10.607 1.00 98.38 90 THR A N 1
ATOM 636 C CA . THR A 1 90 ? 1.296 -2.378 11.268 1.00 98.38 90 THR A CA 1
ATOM 637 C C . THR A 1 90 ? 1.268 -1.263 12.304 1.00 98.38 90 THR A C 1
ATOM 639 O O . THR A 1 90 ? 2.280 -0.949 12.930 1.00 98.38 90 THR A O 1
ATOM 642 N N . TYR A 1 91 ? 0.081 -0.704 12.523 1.00 98.50 91 TYR A N 1
ATOM 643 C CA . TYR A 1 91 ? -0.276 0.024 13.738 1.00 98.50 91 TYR A CA 1
ATOM 644 C C . TYR A 1 91 ? -1.280 -0.814 14.526 1.00 98.50 91 TYR A C 1
ATOM 646 O O . TYR A 1 91 ? -2.247 -1.319 13.954 1.00 98.50 91 TYR A O 1
ATOM 654 N N . THR A 1 92 ? -1.087 -0.930 15.840 1.00 98.56 92 THR A N 1
ATOM 655 C CA . THR A 1 92 ? -2.034 -1.624 16.726 1.00 98.56 92 THR A CA 1
ATOM 656 C C . THR A 1 92 ? -2.602 -0.648 17.744 1.00 98.56 92 THR A C 1
ATOM 658 O O . THR A 1 92 ? -1.932 -0.282 18.706 1.00 98.56 92 THR A O 1
ATOM 661 N N . ASN A 1 93 ? -3.843 -0.222 17.535 1.00 98.50 93 ASN A N 1
ATOM 662 C CA . ASN A 1 93 ? -4.549 0.658 18.459 1.00 98.50 93 ASN A CA 1
ATOM 663 C C . ASN A 1 93 ? -5.386 -0.163 19.435 1.00 98.50 93 ASN A C 1
ATOM 665 O O . ASN A 1 93 ? -5.980 -1.178 19.060 1.00 98.50 93 ASN A O 1
ATOM 669 N N . THR A 1 94 ? -5.496 0.312 20.672 1.00 98.44 94 THR A N 1
ATOM 670 C CA . THR A 1 94 ? -6.345 -0.320 21.683 1.00 98.44 94 THR A CA 1
ATOM 671 C C . THR A 1 94 ? -7.288 0.669 22.345 1.00 98.44 94 THR A C 1
ATOM 673 O O . THR A 1 94 ? -6.939 1.836 22.524 1.00 98.44 94 THR A O 1
ATOM 676 N N . TRP A 1 95 ? -8.457 0.190 22.769 1.00 98.75 95 TRP A N 1
ATOM 677 C CA . TRP A 1 95 ? -9.424 0.961 23.544 1.00 98.75 95 TRP A CA 1
ATOM 678 C C . TRP A 1 95 ? -9.828 0.231 24.814 1.00 98.75 95 TRP A C 1
ATOM 680 O O . TRP A 1 95 ? -9.985 -0.990 24.829 1.00 98.75 95 TRP A O 1
ATOM 690 N N . THR A 1 96 ? -10.070 1.018 25.855 1.00 98.50 96 THR A N 1
ATOM 691 C CA . THR A 1 96 ? -10.820 0.601 27.042 1.00 98.50 96 THR A CA 1
ATOM 692 C C . THR A 1 96 ? -12.034 1.509 27.199 1.00 98.50 96 THR A C 1
ATOM 694 O O . THR A 1 96 ? -11.956 2.707 26.906 1.00 98.50 96 THR A O 1
ATOM 697 N N . ALA A 1 97 ? -13.156 0.938 27.624 1.00 98.50 97 ALA A N 1
ATOM 698 C CA . ALA A 1 97 ? -14.380 1.659 27.938 1.00 98.50 97 ALA A CA 1
ATOM 699 C C . ALA A 1 97 ? -14.645 1.607 29.448 1.00 98.50 97 ALA A C 1
ATOM 701 O O . ALA A 1 97 ? -14.363 0.594 30.092 1.00 98.50 97 ALA A O 1
ATOM 702 N N . LYS A 1 98 ? -15.179 2.695 30.007 1.00 98.44 98 LYS A N 1
ATOM 703 C CA . LYS A 1 98 ? -15.621 2.769 31.402 1.00 98.44 98 LYS A CA 1
ATOM 704 C C . LYS A 1 98 ? -17.034 3.312 31.506 1.00 98.44 98 LYS A C 1
ATOM 706 O O . LYS A 1 98 ? -17.361 4.288 30.827 1.00 98.44 98 LYS A O 1
ATOM 711 N N . ASP A 1 99 ? -17.835 2.698 32.363 1.00 97.38 99 ASP A N 1
ATOM 712 C CA . ASP A 1 99 ? -19.145 3.220 32.749 1.00 97.38 99 ASP A CA 1
ATOM 713 C C . ASP A 1 99 ? -19.014 4.376 33.766 1.00 97.38 99 ASP A C 1
ATOM 715 O O . ASP A 1 99 ? -17.918 4.838 34.110 1.00 97.38 99 ASP A O 1
ATOM 719 N N . VAL A 1 100 ? -20.157 4.844 34.269 1.00 96.25 100 VAL A N 1
ATOM 720 C CA . VAL A 1 100 ? -20.242 5.898 35.292 1.00 96.25 100 VAL A CA 1
ATOM 721 C C . VAL A 1 100 ? -19.789 5.444 36.688 1.00 96.25 100 VAL A C 1
ATOM 723 O O . VAL A 1 100 ? -19.478 6.291 37.526 1.00 96.25 100 VAL A O 1
ATOM 726 N N . CYS A 1 101 ? -19.739 4.134 36.938 1.00 95.56 101 CYS A N 1
ATOM 727 C CA . CYS A 1 101 ? -19.276 3.508 38.178 1.00 95.56 101 CYS A CA 1
ATOM 728 C C . CYS A 1 101 ? -17.786 3.123 38.131 1.00 95.56 101 CYS A C 1
ATOM 730 O O . CYS A 1 101 ? -17.247 2.637 39.124 1.00 95.56 101 CYS A O 1
ATOM 732 N N . LEU A 1 102 ? -17.103 3.436 37.025 1.00 96.62 102 LEU A N 1
ATOM 733 C CA . LEU A 1 102 ? -15.697 3.152 36.739 1.00 96.62 102 LEU A CA 1
ATOM 734 C C . LEU A 1 102 ? -15.373 1.667 36.498 1.00 96.62 102 LEU A C 1
ATOM 736 O O . LEU A 1 102 ? -14.185 1.313 36.452 1.00 96.62 102 LEU A O 1
ATOM 740 N N . ASN A 1 103 ? -16.376 0.816 36.262 1.00 97.62 103 ASN A N 1
ATOM 741 C CA . ASN A 1 103 ? -16.139 -0.547 35.791 1.00 97.62 103 ASN A CA 1
ATOM 742 C C . ASN A 1 103 ? -15.510 -0.485 34.394 1.00 97.62 103 ASN A C 1
ATOM 744 O O . ASN A 1 103 ? -15.907 0.317 33.549 1.00 97.62 103 ASN A O 1
ATOM 748 N N . THR A 1 104 ? -14.479 -1.297 34.155 1.00 98.25 104 THR A N 1
ATOM 749 C CA . THR A 1 104 ? -13.641 -1.203 32.948 1.00 98.25 104 THR A CA 1
ATOM 750 C C . THR A 1 104 ? -13.843 -2.416 32.049 1.00 98.25 104 THR A C 1
ATOM 752 O O . THR A 1 104 ? -13.746 -3.551 32.513 1.00 98.25 104 THR A O 1
ATOM 755 N N . SER A 1 105 ? -14.101 -2.180 30.763 1.00 98.44 105 SER A N 1
ATOM 756 C CA . SER A 1 105 ? -14.282 -3.230 29.759 1.00 98.44 105 SER A CA 1
ATOM 757 C C . SER A 1 105 ? -13.006 -4.044 29.530 1.00 98.44 105 SER A C 1
ATOM 759 O O . SER A 1 105 ? -11.893 -3.624 29.855 1.00 98.44 105 SER A O 1
ATOM 761 N N . THR A 1 106 ? -13.142 -5.174 28.837 1.00 98.25 106 THR A N 1
ATOM 762 C CA . THR A 1 106 ? -11.997 -5.794 28.159 1.00 98.25 106 THR A CA 1
ATOM 763 C C . THR A 1 106 ? -11.432 -4.856 27.086 1.00 98.25 106 THR A C 1
ATOM 765 O O . THR A 1 106 ? -12.119 -3.949 26.604 1.00 98.25 106 THR A O 1
ATOM 768 N N . THR A 1 107 ? -10.175 -5.064 26.698 1.00 98.44 107 THR A N 1
ATOM 769 C CA . THR A 1 107 ? -9.529 -4.270 25.647 1.00 98.44 107 THR A CA 1
ATOM 770 C C . THR A 1 107 ? -10.113 -4.595 24.271 1.00 98.44 107 THR A C 1
ATOM 772 O O . THR A 1 107 ? -10.172 -5.761 23.886 1.00 98.44 107 THR A O 1
ATOM 775 N N . PHE A 1 108 ? -10.490 -3.567 23.509 1.00 98.75 108 PHE A N 1
ATOM 776 C CA . PHE A 1 108 ? -10.755 -3.688 22.073 1.00 98.75 108 PHE A CA 1
ATOM 777 C C . PHE A 1 108 ? -9.484 -3.369 21.288 1.00 98.75 108 PHE A C 1
ATOM 779 O O . PHE A 1 108 ? -8.797 -2.401 21.614 1.00 98.75 108 PHE A O 1
ATOM 786 N N . THR A 1 109 ? -9.193 -4.132 20.237 1.00 98.62 109 THR A N 1
ATOM 787 C CA . THR A 1 109 ? -7.991 -3.959 19.411 1.00 98.62 109 THR A CA 1
ATOM 788 C C . THR A 1 109 ? -8.363 -3.713 17.953 1.00 98.62 109 THR A C 1
ATOM 790 O O . THR A 1 109 ? -9.210 -4.411 17.396 1.00 98.62 109 THR A O 1
ATOM 793 N N . GLN A 1 110 ? -7.689 -2.745 17.337 1.00 98.75 110 GLN A N 1
ATOM 794 C CA . GLN A 1 110 ? -7.677 -2.505 15.897 1.00 98.75 110 GLN A CA 1
ATOM 795 C C . GLN A 1 110 ? -6.253 -2.700 15.383 1.00 98.75 110 GLN A C 1
ATOM 797 O O . GLN A 1 110 ? -5.311 -2.138 15.944 1.00 98.75 110 GLN A O 1
ATOM 802 N N . VAL A 1 111 ? -6.114 -3.438 14.288 1.00 98.75 111 VAL A N 1
ATOM 803 C CA . VAL A 1 111 ? -4.860 -3.578 13.546 1.00 98.75 111 VAL A CA 1
ATOM 804 C C . VAL A 1 111 ? -5.027 -2.921 12.179 1.00 98.75 111 VAL A C 1
ATOM 806 O O . VAL A 1 111 ? -5.909 -3.297 11.408 1.00 98.75 111 VAL A O 1
ATOM 809 N N . ILE A 1 112 ? -4.184 -1.931 11.894 1.00 98.81 112 ILE A N 1
ATOM 810 C CA . ILE A 1 112 ? -4.069 -1.296 10.579 1.00 98.81 112 ILE A CA 1
ATOM 811 C C . ILE A 1 112 ? -2.789 -1.830 9.945 1.00 98.81 112 ILE A C 1
ATOM 813 O O . ILE A 1 112 ? -1.699 -1.540 10.440 1.00 98.81 112 ILE A O 1
ATOM 817 N N . THR A 1 113 ? -2.919 -2.602 8.874 1.00 98.56 113 THR A N 1
ATOM 818 C CA . THR A 1 113 ? -1.794 -3.164 8.125 1.00 98.56 113 THR A CA 1
ATOM 819 C C . THR A 1 113 ? -1.453 -2.254 6.954 1.00 98.56 113 THR A C 1
ATOM 821 O O . THR A 1 113 ? -2.331 -1.845 6.198 1.00 98.56 113 THR A O 1
ATOM 824 N N . ILE A 1 114 ? -0.173 -1.942 6.806 1.00 98.50 114 ILE A N 1
ATOM 825 C CA . ILE A 1 114 ? 0.382 -1.207 5.677 1.00 98.50 114 ILE A CA 1
ATOM 826 C C . ILE A 1 114 ? 1.173 -2.184 4.816 1.00 98.50 114 ILE A C 1
ATOM 828 O O . ILE A 1 114 ? 2.051 -2.887 5.321 1.00 98.50 114 ILE A O 1
ATOM 832 N N . GLU A 1 115 ? 0.874 -2.208 3.525 1.00 97.44 115 GLU A N 1
ATOM 833 C CA . GLU A 1 115 ? 1.556 -3.036 2.536 1.00 97.44 115 GLU A CA 1
ATOM 834 C C . GLU A 1 115 ? 1.979 -2.191 1.338 1.00 97.44 115 GLU A C 1
ATOM 836 O O . GLU A 1 115 ? 1.359 -1.181 1.008 1.00 97.44 115 GLU A O 1
ATOM 841 N N . ASP A 1 116 ? 3.033 -2.633 0.670 1.00 97.62 116 ASP A N 1
ATOM 842 C CA . ASP A 1 116 ? 3.463 -2.092 -0.607 1.00 97.62 116 ASP A CA 1
ATOM 843 C C . ASP A 1 116 ? 3.418 -3.229 -1.624 1.00 97.62 116 ASP A C 1
ATOM 845 O O . ASP A 1 116 ? 4.229 -4.158 -1.597 1.00 97.62 116 ASP A O 1
ATOM 849 N N . THR A 1 117 ? 2.400 -3.183 -2.476 1.00 96.62 117 THR A N 1
ATOM 850 C CA . THR A 1 117 ? 2.170 -4.192 -3.519 1.00 96.62 117 THR A CA 1
ATOM 851 C C . THR A 1 117 ? 2.206 -3.575 -4.913 1.00 96.62 117 THR A C 1
ATOM 853 O O . THR A 1 117 ? 1.767 -4.208 -5.877 1.00 96.62 117 THR A O 1
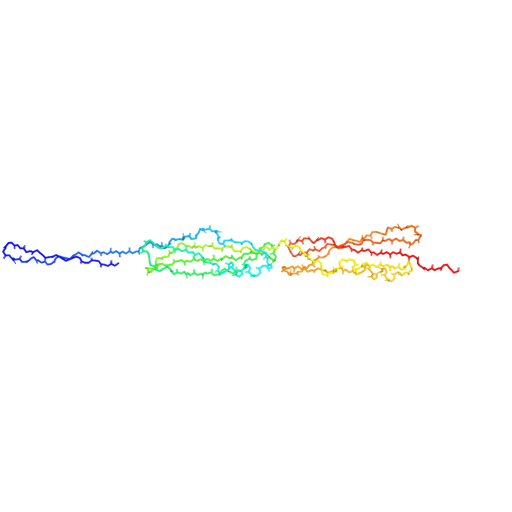ATOM 856 N N . THR A 1 118 ? 2.614 -2.312 -5.021 1.00 97.56 118 THR A N 1
ATOM 857 C CA . THR A 1 118 ? 2.576 -1.557 -6.270 1.00 97.56 118 THR A CA 1
ATOM 858 C C . THR A 1 118 ? 3.987 -1.494 -6.821 1.00 97.56 118 THR A C 1
ATOM 860 O O . THR A 1 118 ? 4.912 -1.169 -6.107 1.00 97.56 118 THR A O 1
ATOM 863 N N . ALA A 1 119 ? 4.170 -1.847 -8.092 1.00 98.19 119 ALA A N 1
ATOM 864 C CA . ALA A 1 119 ? 5.486 -1.767 -8.709 1.00 98.19 119 ALA A CA 1
ATOM 865 C C . ALA A 1 119 ? 5.867 -0.327 -9.095 1.00 98.19 119 ALA A C 1
ATOM 867 O O . ALA A 1 119 ? 4.976 0.460 -9.439 1.00 98.19 119 ALA A O 1
ATOM 868 N N . PRO A 1 120 ? 7.176 -0.020 -9.214 1.00 98.44 120 PRO A N 1
ATOM 869 C CA . PRO A 1 120 ? 7.632 1.272 -9.706 1.00 98.44 120 PRO A CA 1
ATOM 870 C C . PRO A 1 120 ? 7.071 1.616 -11.089 1.00 98.44 120 PRO A C 1
ATOM 872 O O . PRO A 1 120 ? 7.039 0.780 -12.000 1.00 98.44 120 PRO A O 1
ATOM 875 N N . ALA A 1 121 ? 6.724 2.885 -11.285 1.00 98.44 121 ALA A N 1
ATOM 876 C CA . ALA A 1 121 ? 6.275 3.428 -12.560 1.00 98.44 121 ALA A CA 1
ATOM 877 C C . ALA A 1 121 ? 7.406 4.190 -13.264 1.00 98.44 121 ALA A C 1
ATOM 879 O O . ALA A 1 121 ? 8.087 5.019 -12.657 1.00 98.44 121 ALA A O 1
ATOM 880 N N . TRP A 1 122 ? 7.599 3.941 -14.562 1.00 98.56 122 TRP A N 1
ATOM 881 C CA . TRP A 1 122 ? 8.579 4.671 -15.370 1.00 98.56 122 TRP A CA 1
ATOM 882 C C . TRP A 1 122 ? 8.201 6.148 -15.491 1.00 98.56 122 TRP A C 1
ATOM 884 O O . TRP A 1 122 ? 7.100 6.482 -15.924 1.00 98.56 122 TRP A O 1
ATOM 894 N N . THR A 1 123 ? 9.136 7.030 -15.150 1.00 98.38 123 THR A N 1
ATOM 895 C CA . THR A 1 123 ? 9.018 8.477 -15.377 1.00 98.38 123 THR A CA 1
ATOM 896 C C . THR A 1 123 ? 9.643 8.885 -16.705 1.00 98.38 123 THR A C 1
ATOM 898 O O . THR A 1 123 ? 9.223 9.868 -17.313 1.00 98.38 123 THR A O 1
ATOM 901 N N . THR A 1 124 ? 10.603 8.102 -17.205 1.00 98.50 124 THR A N 1
ATOM 902 C CA . THR A 1 124 ? 11.046 8.207 -18.597 1.00 98.50 124 THR A CA 1
ATOM 903 C C . THR A 1 124 ? 9.923 7.752 -19.525 1.00 98.50 124 THR A C 1
ATOM 905 O O . THR A 1 124 ? 9.428 6.630 -19.416 1.00 98.50 124 THR A O 1
ATOM 908 N N . GLN A 1 125 ? 9.519 8.614 -20.458 1.00 98.31 125 GLN A N 1
ATOM 909 C CA . GLN A 1 125 ? 8.453 8.302 -21.404 1.00 98.31 125 GLN A CA 1
ATOM 910 C C . GLN A 1 125 ? 8.921 7.249 -22.419 1.00 98.31 125 GLN A C 1
ATOM 912 O O . GLN A 1 125 ? 10.036 7.315 -22.945 1.00 98.31 125 GLN A O 1
ATOM 917 N N . ALA A 1 126 ? 8.049 6.286 -22.724 1.00 97.56 126 ALA A N 1
ATOM 918 C CA . ALA A 1 126 ? 8.331 5.237 -23.699 1.00 97.56 126 ALA A CA 1
ATOM 919 C C . ALA A 1 126 ? 8.756 5.822 -25.060 1.00 97.56 126 ALA A C 1
ATOM 921 O O . ALA A 1 126 ? 8.169 6.786 -25.549 1.00 97.56 126 ALA A O 1
ATOM 922 N N . GLY A 1 127 ? 9.794 5.236 -25.659 1.00 96.44 127 GLY A N 1
ATOM 923 C CA . GLY A 1 127 ? 10.329 5.643 -26.960 1.00 96.44 127 GLY A CA 1
ATOM 924 C C . GLY A 1 127 ? 11.239 6.876 -26.954 1.00 96.44 127 GLY A C 1
ATOM 925 O O . GLY A 1 127 ? 11.929 7.096 -27.941 1.00 96.44 127 GLY A O 1
ATOM 926 N N . THR A 1 128 ? 11.322 7.643 -25.861 1.00 97.94 128 THR A N 1
ATOM 927 C CA . THR A 1 128 ? 12.182 8.849 -25.809 1.00 97.94 128 THR A CA 1
ATOM 928 C C . THR A 1 128 ? 13.679 8.556 -25.828 1.00 97.94 128 THR A C 1
ATOM 930 O O . THR A 1 128 ? 14.460 9.425 -26.197 1.00 97.94 128 THR A O 1
ATOM 933 N N . LEU A 1 129 ? 14.079 7.334 -25.465 1.00 98.19 129 LEU A N 1
ATOM 934 C CA . LEU A 1 129 ? 15.471 6.886 -25.554 1.00 98.19 129 LEU A CA 1
ATOM 935 C C . LEU A 1 129 ? 15.805 6.245 -26.911 1.00 98.19 129 LEU A C 1
ATOM 937 O O . LEU A 1 129 ? 16.958 5.869 -27.131 1.00 98.19 129 LEU A O 1
ATOM 941 N N . ASN A 1 130 ? 14.819 6.073 -27.801 1.00 98.44 130 ASN A N 1
ATOM 942 C CA . ASN A 1 130 ? 15.064 5.522 -29.129 1.00 98.44 130 ASN A CA 1
ATOM 943 C C . ASN A 1 130 ? 15.825 6.535 -29.982 1.00 98.44 130 ASN A C 1
ATOM 945 O O . ASN A 1 130 ? 15.567 7.737 -29.916 1.00 98.44 130 ASN A O 1
ATOM 949 N N . VAL A 1 131 ? 16.731 6.044 -30.821 1.00 98.12 131 VAL A N 1
ATOM 950 C CA . VAL A 1 131 ? 17.541 6.902 -31.688 1.00 98.12 131 VAL A CA 1
ATOM 951 C C . VAL A 1 131 ? 17.917 6.173 -32.970 1.00 98.12 131 VAL A C 1
ATOM 953 O O . VAL A 1 131 ? 18.134 4.962 -32.952 1.00 98.12 131 VAL A O 1
ATOM 956 N N . THR A 1 132 ? 18.019 6.920 -34.068 1.00 97.62 132 THR A N 1
ATOM 957 C CA . THR A 1 132 ? 18.601 6.451 -35.330 1.00 97.62 132 THR A CA 1
ATOM 958 C C . THR A 1 132 ? 19.949 7.129 -35.533 1.00 97.62 132 THR A C 1
ATOM 960 O O . THR A 1 132 ? 20.048 8.351 -35.425 1.00 97.62 132 THR A O 1
ATOM 963 N N . LEU A 1 133 ? 20.986 6.345 -35.812 1.00 97.19 133 LEU A N 1
ATOM 964 C CA . LEU A 1 133 ? 22.368 6.799 -35.930 1.00 97.19 133 LEU A CA 1
ATOM 965 C C . LEU A 1 133 ? 22.971 6.354 -37.261 1.00 97.19 133 LEU A C 1
ATOM 967 O O . LEU A 1 133 ? 22.621 5.300 -37.794 1.00 97.19 133 LEU A O 1
ATOM 971 N N . GLN A 1 134 ? 23.918 7.146 -37.771 1.00 95.44 134 GLN A N 1
ATOM 972 C CA . GLN A 1 134 ? 24.739 6.724 -38.904 1.00 95.44 134 GLN A CA 1
ATOM 973 C C . GLN A 1 134 ? 25.637 5.550 -38.515 1.00 95.44 134 GLN A C 1
ATOM 975 O O . GLN A 1 134 ? 26.162 5.517 -37.403 1.00 95.44 134 GLN A O 1
ATOM 980 N N . CYS A 1 135 ? 25.897 4.633 -39.448 1.00 93.38 135 CYS A N 1
ATOM 981 C CA . CYS A 1 135 ? 26.793 3.490 -39.227 1.00 93.38 135 CYS A CA 1
ATOM 982 C C . CYS A 1 135 ? 28.223 3.893 -38.812 1.00 93.38 135 CYS A C 1
ATOM 984 O O . CYS A 1 135 ? 28.905 3.134 -38.124 1.00 93.38 135 CYS A O 1
ATOM 986 N N . SER A 1 136 ? 28.662 5.105 -39.164 1.00 94.12 136 SER A N 1
ATOM 987 C CA . SER A 1 136 ? 29.944 5.677 -38.741 1.00 94.12 136 SER A CA 1
ATOM 988 C C . SER A 1 136 ? 29.921 6.341 -37.354 1.00 94.12 136 SER A C 1
ATOM 990 O O . SER A 1 136 ? 30.989 6.632 -36.811 1.00 94.12 136 SER A O 1
ATOM 992 N N . ASP A 1 137 ? 28.748 6.602 -36.761 1.00 96.19 137 ASP A N 1
ATOM 993 C CA . ASP A 1 137 ? 28.608 7.313 -35.480 1.00 96.19 137 ASP A CA 1
ATOM 994 C C . ASP A 1 137 ? 28.786 6.384 -34.268 1.00 96.19 137 ASP A C 1
ATOM 996 O O . ASP A 1 137 ? 27.882 6.106 -33.474 1.00 96.19 137 ASP A O 1
ATOM 1000 N N . THR A 1 138 ? 30.014 5.900 -34.116 1.00 95.25 138 THR A N 1
ATOM 1001 C CA . THR A 1 138 ? 30.416 5.051 -32.985 1.00 95.25 138 THR A CA 1
ATOM 1002 C C . THR A 1 138 ? 30.283 5.764 -31.633 1.00 95.25 138 THR A C 1
ATOM 1004 O O . THR A 1 138 ? 29.946 5.130 -30.628 1.00 95.25 138 THR A O 1
ATOM 1007 N N . SER A 1 139 ? 30.488 7.086 -31.597 1.00 97.62 139 SER A N 1
ATOM 1008 C CA . SER A 1 139 ? 30.293 7.916 -30.403 1.00 97.62 139 SER A CA 1
ATOM 1009 C C . SER A 1 139 ? 28.832 7.980 -29.971 1.00 97.62 139 SER A C 1
ATOM 1011 O O . SER A 1 139 ? 28.539 7.774 -28.792 1.00 97.62 139 SER A O 1
ATOM 1013 N N . GLY A 1 140 ? 27.919 8.221 -30.913 1.00 97.75 140 GLY A N 1
ATOM 1014 C CA . GLY A 1 140 ? 26.483 8.255 -30.675 1.00 97.75 140 GLY A CA 1
ATOM 1015 C C . GLY A 1 140 ? 25.965 6.900 -30.217 1.00 97.75 140 GLY A C 1
ATOM 1016 O O . GLY A 1 140 ? 25.182 6.842 -29.271 1.00 97.75 140 GLY A O 1
ATOM 1017 N N . LEU A 1 141 ? 26.469 5.803 -30.795 1.00 96.81 141 LEU A N 1
ATOM 1018 C CA . LEU A 1 141 ? 26.104 4.453 -30.361 1.00 96.81 141 LEU A CA 1
ATOM 1019 C C . LEU A 1 141 ? 26.526 4.206 -28.907 1.00 96.81 141 LEU A C 1
ATOM 1021 O O . LEU A 1 141 ? 25.721 3.734 -28.103 1.00 96.81 141 LEU A O 1
ATOM 1025 N N . SER A 1 142 ? 27.761 4.567 -28.546 1.00 97.56 142 SER A N 1
ATOM 1026 C CA . SER A 1 142 ? 28.247 4.467 -27.164 1.00 97.56 142 SER A CA 1
ATOM 1027 C C . SER A 1 142 ? 27.416 5.328 -26.204 1.00 97.56 142 SER A C 1
ATOM 1029 O O . SER A 1 142 ? 27.016 4.864 -25.135 1.00 97.56 142 SER A O 1
ATOM 1031 N N . ALA A 1 143 ? 27.086 6.562 -26.595 1.00 98.00 143 ALA A N 1
ATOM 1032 C CA . ALA A 1 143 ? 26.244 7.446 -25.795 1.00 98.00 143 ALA A CA 1
ATOM 1033 C C . ALA A 1 143 ? 24.833 6.868 -25.597 1.00 98.00 143 ALA A C 1
ATOM 1035 O O . ALA A 1 143 ? 24.360 6.799 -24.464 1.00 98.00 143 ALA A O 1
ATOM 1036 N N . ALA A 1 144 ? 24.189 6.390 -26.665 1.00 97.50 144 ALA A N 1
ATOM 1037 C CA . ALA A 1 144 ? 22.855 5.796 -26.623 1.00 97.50 144 ALA A CA 1
ATOM 1038 C C . ALA A 1 144 ? 22.809 4.523 -25.763 1.00 97.50 144 ALA A C 1
ATOM 1040 O O . ALA A 1 144 ? 21.868 4.335 -24.993 1.00 97.50 144 ALA A O 1
ATOM 1041 N N . GLN A 1 145 ? 23.849 3.684 -25.831 1.00 97.44 145 GLN A N 1
ATOM 1042 C CA . GLN A 1 145 ? 23.979 2.482 -25.001 1.00 97.44 145 GLN A CA 1
ATOM 1043 C C . GLN A 1 145 ? 24.167 2.791 -23.507 1.00 97.44 145 GLN A C 1
ATOM 1045 O O . GLN A 1 145 ? 23.793 1.969 -22.666 1.00 97.44 145 GLN A O 1
ATOM 1050 N N . ASN A 1 146 ? 24.719 3.958 -23.168 1.00 97.06 146 ASN A N 1
ATOM 1051 C CA . ASN A 1 146 ? 24.917 4.403 -21.787 1.00 97.06 146 ASN A CA 1
ATOM 1052 C C . ASN A 1 146 ? 23.716 5.171 -21.208 1.00 97.06 146 ASN A C 1
ATOM 1054 O O . ASN A 1 146 ? 23.705 5.459 -20.011 1.00 97.06 146 ASN A O 1
ATOM 1058 N N . GLN A 1 147 ? 22.700 5.491 -22.015 1.00 96.88 147 GLN A N 1
ATOM 1059 C CA . GLN A 1 147 ? 21.449 6.042 -21.496 1.00 96.88 147 GLN A CA 1
ATOM 1060 C C . GLN A 1 147 ? 20.678 4.983 -20.698 1.00 96.88 147 GLN A C 1
ATOM 1062 O O . GLN A 1 147 ? 20.728 3.786 -20.991 1.00 96.88 147 GLN A O 1
ATOM 1067 N N . ALA A 1 148 ? 19.943 5.438 -19.687 1.00 97.69 148 ALA A N 1
ATOM 1068 C CA . ALA A 1 148 ? 19.101 4.592 -18.855 1.00 97.69 148 ALA A CA 1
ATOM 1069 C C . ALA A 1 148 ? 17.773 5.301 -18.553 1.00 97.69 148 ALA A C 1
ATOM 1071 O O . ALA A 1 148 ? 17.773 6.516 -18.337 1.00 97.69 148 ALA A O 1
ATOM 1072 N N . PRO A 1 149 ? 16.650 4.564 -18.520 1.00 98.44 149 PRO A N 1
ATOM 1073 C CA . PRO A 1 149 ? 15.384 5.098 -18.055 1.00 98.44 149 PRO A CA 1
ATOM 1074 C C . PRO A 1 149 ? 15.374 5.238 -16.529 1.00 98.44 149 PRO A C 1
ATOM 1076 O O . PRO A 1 149 ? 16.133 4.592 -15.806 1.00 98.44 149 PRO A O 1
ATOM 1079 N N . THR A 1 150 ? 14.450 6.053 -16.044 1.00 98.38 150 THR A N 1
ATOM 1080 C CA . THR A 1 150 ? 14.173 6.292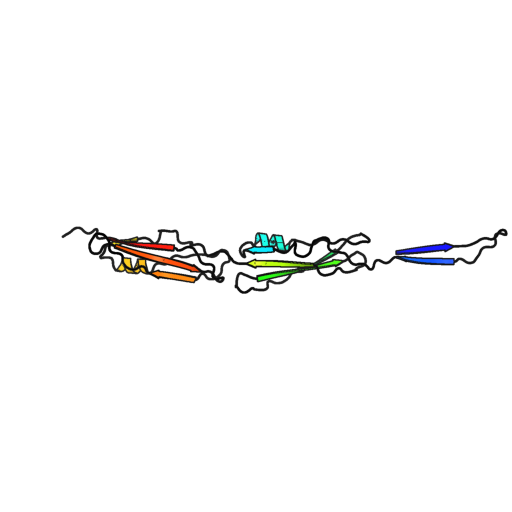 -14.628 1.00 98.38 150 THR A CA 1
ATOM 1081 C C . THR A 1 150 ? 12.722 5.951 -14.298 1.00 98.38 150 THR A C 1
ATOM 1083 O O . THR A 1 150 ? 11.822 6.080 -15.133 1.00 98.38 150 THR A O 1
ATOM 1086 N N . ALA A 1 151 ? 12.502 5.498 -13.069 1.00 98.56 151 ALA A N 1
ATOM 1087 C CA . ALA A 1 151 ? 11.218 5.142 -12.489 1.00 98.56 151 ALA A CA 1
ATOM 1088 C C . ALA A 1 151 ? 11.111 5.674 -11.053 1.00 98.56 151 ALA A C 1
ATOM 1090 O O . ALA A 1 151 ? 12.117 5.948 -10.393 1.00 98.56 151 ALA A O 1
ATOM 1091 N N . THR A 1 152 ? 9.880 5.811 -10.578 1.00 98.25 152 THR A N 1
ATOM 1092 C CA . THR A 1 152 ? 9.546 6.207 -9.207 1.00 98.25 152 THR A CA 1
ATOM 1093 C C . THR A 1 152 ? 8.523 5.252 -8.635 1.00 98.25 152 THR A C 1
ATOM 1095 O O . THR A 1 152 ? 7.662 4.760 -9.361 1.00 98.25 152 THR A O 1
ATOM 1098 N N . ASP A 1 153 ? 8.593 5.053 -7.329 1.00 98.06 153 ASP A N 1
ATOM 1099 C CA . ASP A 1 153 ? 7.643 4.240 -6.595 1.00 98.06 153 ASP A CA 1
ATOM 1100 C C . ASP A 1 153 ? 6.698 5.120 -5.758 1.00 98.06 153 ASP A C 1
ATOM 1102 O O . ASP A 1 153 ? 7.123 6.148 -5.220 1.00 98.06 153 ASP A O 1
ATOM 1106 N N . ASN A 1 154 ? 5.413 4.763 -5.677 1.00 96.88 154 ASN A N 1
ATOM 1107 C CA . ASN A 1 154 ? 4.403 5.534 -4.937 1.00 96.88 154 ASN A CA 1
ATOM 1108 C C . ASN A 1 154 ? 4.579 5.434 -3.417 1.00 96.88 154 ASN A C 1
ATOM 1110 O O . ASN A 1 154 ? 4.109 6.314 -2.693 1.00 96.88 154 ASN A O 1
ATOM 1114 N N . CYS A 1 155 ? 5.257 4.390 -2.954 1.00 96.06 155 CYS A N 1
ATOM 1115 C CA . CYS A 1 155 ? 5.656 4.180 -1.576 1.00 96.06 155 CYS A CA 1
ATOM 1116 C C . CYS A 1 155 ? 7.027 4.796 -1.248 1.00 96.06 155 CYS A C 1
ATOM 1118 O O . CYS A 1 155 ? 7.425 4.881 -0.084 1.00 96.06 155 CYS A O 1
ATOM 1120 N N . GLY A 1 156 ? 7.722 5.320 -2.261 1.00 94.00 156 GLY A N 1
ATOM 1121 C CA . GLY A 1 156 ? 9.046 5.906 -2.126 1.00 94.00 156 GLY A CA 1
ATOM 1122 C C . GLY A 1 156 ? 10.131 4.846 -1.934 1.00 94.00 156 GLY A C 1
ATOM 1123 O O . GLY A 1 156 ? 9.997 3.691 -2.323 1.00 94.00 156 GLY A O 1
ATOM 1124 N N . GLY A 1 157 ? 11.258 5.250 -1.349 1.00 93.69 157 GLY A N 1
ATOM 1125 C CA . GLY A 1 157 ? 12.419 4.372 -1.208 1.00 93.69 157 GLY A CA 1
ATOM 1126 C C . GLY A 1 157 ? 13.257 4.254 -2.486 1.00 93.69 157 GLY A C 1
ATOM 1127 O O . GLY A 1 157 ? 13.103 5.005 -3.450 1.00 93.69 157 GLY A O 1
ATOM 1128 N N . THR A 1 158 ? 14.237 3.352 -2.454 1.00 95.81 158 THR A N 1
ATOM 1129 C CA . THR A 1 158 ? 15.185 3.167 -3.558 1.00 95.81 158 THR A CA 1
ATOM 1130 C C . THR A 1 158 ? 14.614 2.234 -4.620 1.00 95.81 158 THR A C 1
ATOM 1132 O O . THR A 1 158 ? 14.215 1.115 -4.316 1.00 95.81 158 THR A O 1
ATOM 1135 N N . VAL A 1 159 ? 14.668 2.670 -5.880 1.00 98.12 159 VAL A N 1
ATOM 1136 C CA . VAL A 1 159 ? 14.358 1.836 -7.045 1.00 98.12 159 VAL A CA 1
ATOM 1137 C C . VAL A 1 159 ? 15.652 1.281 -7.637 1.00 98.12 159 VAL A C 1
ATOM 1139 O O . VAL A 1 159 ? 16.595 2.025 -7.914 1.00 98.12 159 VAL A O 1
ATOM 1142 N N . THR A 1 160 ? 15.694 -0.032 -7.843 1.00 98.25 160 THR A N 1
ATOM 1143 C CA . THR A 1 160 ? 16.812 -0.751 -8.466 1.00 98.25 160 THR A CA 1
ATOM 1144 C C . THR A 1 160 ? 16.474 -1.122 -9.906 1.00 98.25 160 THR A C 1
ATOM 1146 O O . THR A 1 160 ? 15.322 -1.407 -10.222 1.00 98.25 160 THR A O 1
ATOM 1149 N N . TYR A 1 161 ? 17.470 -1.126 -10.795 1.00 98.44 161 TYR A N 1
ATOM 1150 C CA . TYR A 1 161 ? 17.270 -1.350 -12.229 1.00 98.44 161 TYR A CA 1
ATOM 1151 C C . TYR A 1 161 ? 18.112 -2.521 -12.718 1.00 98.44 161 TYR A C 1
ATOM 1153 O O . TYR A 1 161 ? 19.277 -2.660 -12.352 1.00 98.44 161 TYR A O 1
ATOM 1161 N N . THR A 1 162 ? 17.537 -3.337 -13.595 1.00 98.50 162 THR A N 1
ATOM 1162 C CA . THR A 1 162 ? 18.257 -4.385 -14.327 1.00 98.50 162 THR A CA 1
ATOM 1163 C C . THR A 1 162 ? 18.158 -4.089 -15.814 1.00 98.50 162 THR A C 1
ATOM 1165 O O . THR A 1 162 ? 17.050 -4.032 -16.342 1.00 98.50 162 THR A O 1
ATOM 1168 N N . LYS A 1 163 ? 19.304 -3.891 -16.477 1.00 97.94 163 LYS A N 1
ATOM 1169 C CA . LYS A 1 163 ? 19.400 -3.743 -17.935 1.00 97.94 163 LYS A CA 1
ATOM 1170 C C . LYS A 1 163 ? 19.702 -5.102 -18.563 1.00 97.94 163 LYS A C 1
ATOM 1172 O O . LYS A 1 163 ? 20.641 -5.771 -18.142 1.00 97.94 163 LYS A O 1
ATOM 1177 N N . THR A 1 164 ? 18.974 -5.450 -19.616 1.00 98.19 164 THR A N 1
ATOM 1178 C CA . THR A 1 164 ? 19.347 -6.514 -20.552 1.00 98.19 164 THR A CA 1
ATOM 1179 C C . THR A 1 164 ? 19.719 -5.861 -21.875 1.00 98.19 164 THR A C 1
ATOM 1181 O O . THR A 1 164 ? 18.869 -5.260 -22.536 1.00 98.19 164 THR A O 1
ATOM 1184 N N . SER A 1 165 ? 21.000 -5.930 -22.238 1.00 96.62 165 SER A N 1
ATOM 1185 C CA . SER A 1 165 ? 21.482 -5.402 -23.515 1.00 96.62 165 SER A CA 1
ATOM 1186 C C . SER A 1 165 ? 21.101 -6.350 -24.647 1.00 96.62 165 SER A C 1
ATOM 1188 O O . SER A 1 165 ? 21.379 -7.545 -24.562 1.00 96.62 165 SER A O 1
ATOM 1190 N N . GLY A 1 166 ? 20.479 -5.820 -25.697 1.00 94.38 166 GLY A N 1
ATOM 1191 C CA . GLY A 1 166 ? 20.188 -6.600 -26.897 1.00 94.38 166 GLY A CA 1
ATOM 1192 C C . GLY A 1 166 ? 21.431 -6.786 -27.756 1.00 94.38 166 GLY A C 1
ATOM 1193 O O . GLY A 1 166 ? 22.283 -5.898 -27.825 1.00 94.38 166 GLY A O 1
ATOM 1194 N N . GLU A 1 167 ? 21.519 -7.920 -28.443 1.00 94.38 167 GLU A N 1
ATOM 1195 C CA . GLU A 1 167 ? 22.511 -8.115 -29.499 1.00 94.38 167 GLU A CA 1
ATOM 1196 C C . GLU A 1 167 ? 22.148 -7.305 -30.752 1.00 94.38 167 GLU A C 1
ATOM 1198 O O . GLU A 1 167 ? 20.997 -6.902 -30.951 1.00 94.38 167 GLU A O 1
ATOM 1203 N N . PHE A 1 168 ? 23.142 -7.058 -31.609 1.00 95.06 168 PHE A N 1
ATOM 1204 C CA . PHE A 1 168 ? 22.902 -6.402 -32.889 1.00 95.06 168 PHE A CA 1
ATOM 1205 C C . PHE A 1 168 ? 22.112 -7.327 -33.813 1.00 95.06 168 PHE A C 1
ATOM 1207 O O . PHE A 1 168 ? 22.568 -8.419 -34.150 1.00 95.06 168 PHE A O 1
ATOM 1214 N N . THR A 1 169 ? 20.952 -6.867 -34.266 1.00 96.50 169 THR A N 1
ATOM 1215 C CA . THR A 1 169 ? 20.157 -7.554 -35.285 1.00 96.50 169 THR A CA 1
ATOM 1216 C C . THR A 1 169 ? 20.364 -6.853 -36.618 1.00 96.50 169 THR A C 1
ATOM 1218 O O . THR A 1 169 ? 19.982 -5.694 -36.766 1.00 96.50 169 THR A O 1
ATOM 1221 N N . ALA A 1 170 ? 20.985 -7.544 -37.576 1.00 94.81 170 ALA A N 1
ATOM 1222 C CA . ALA A 1 170 ? 21.276 -6.984 -38.891 1.00 94.81 170 ALA A CA 1
ATOM 1223 C C . ALA A 1 170 ? 19.992 -6.659 -39.676 1.00 94.81 170 ALA A C 1
ATOM 1225 O O . ALA A 1 170 ? 19.026 -7.424 -39.667 1.00 94.81 170 ALA A O 1
ATOM 1226 N N . GLY A 1 171 ? 20.008 -5.520 -40.363 1.00 92.75 171 GLY A N 1
ATOM 1227 C CA . GLY A 1 171 ? 18.971 -5.074 -41.285 1.00 92.75 171 GLY A CA 1
ATOM 1228 C C . GLY A 1 171 ? 19.192 -5.581 -42.712 1.00 92.75 171 GLY A C 1
ATOM 1229 O O . GLY A 1 171 ? 20.008 -6.464 -42.974 1.00 92.75 171 GLY A O 1
ATOM 1230 N N . SER A 1 172 ? 18.456 -5.001 -43.662 1.00 87.88 172 SER A N 1
ATOM 1231 C CA . SER A 1 172 ? 18.519 -5.379 -45.081 1.00 87.88 172 SER A CA 1
ATOM 1232 C C . SER A 1 172 ? 19.785 -4.905 -45.801 1.00 87.88 172 SER A C 1
ATOM 1234 O O . SER A 1 172 ? 20.139 -5.465 -46.836 1.00 87.88 172 SER A O 1
ATOM 1236 N N . CYS A 1 173 ? 20.457 -3.875 -45.280 1.00 84.50 173 CYS A N 1
ATOM 1237 C CA . CYS A 1 173 ? 21.673 -3.306 -45.858 1.00 84.50 173 CYS A CA 1
ATOM 1238 C C . CYS A 1 173 ? 22.902 -3.657 -45.008 1.00 84.50 173 CYS A C 1
ATOM 1240 O O . CYS A 1 173 ? 22.805 -3.810 -43.786 1.00 84.50 173 CYS A O 1
ATOM 1242 N N . ALA A 1 174 ? 24.077 -3.737 -45.642 1.00 82.56 174 ALA A N 1
ATOM 1243 C CA . ALA A 1 174 ? 25.336 -3.919 -44.923 1.00 82.56 174 ALA A CA 1
ATOM 1244 C C . ALA A 1 174 ? 25.525 -2.800 -43.884 1.00 82.56 174 ALA A C 1
ATOM 1246 O O . ALA A 1 174 ? 25.282 -1.634 -44.180 1.00 82.56 174 ALA A O 1
ATOM 1247 N N . ASN A 1 175 ? 25.944 -3.164 -42.669 1.00 81.81 175 ASN A N 1
ATOM 1248 C CA . ASN A 1 175 ? 26.141 -2.245 -41.538 1.00 81.81 175 ASN A CA 1
ATOM 1249 C C . ASN A 1 175 ? 24.886 -1.466 -41.091 1.00 81.81 175 ASN A C 1
ATOM 1251 O O . ASN A 1 175 ? 25.013 -0.470 -40.384 1.00 81.81 175 ASN A O 1
ATOM 1255 N N . SER A 1 176 ? 23.687 -1.928 -41.462 1.00 93.50 176 SER A N 1
ATOM 1256 C CA . SER A 1 176 ? 22.412 -1.445 -40.914 1.00 93.50 176 SER A CA 1
ATOM 1257 C C . SER A 1 176 ? 21.807 -2.479 -39.970 1.00 93.50 176 SER A C 1
ATOM 1259 O O . SER A 1 176 ? 22.090 -3.674 -40.099 1.00 93.50 176 SER A O 1
ATOM 1261 N N . GLY A 1 177 ? 20.982 -2.048 -39.020 1.00 96.06 177 GLY A N 1
ATOM 1262 C CA . GLY A 1 177 ? 20.339 -2.950 -38.067 1.00 96.06 177 GLY A CA 1
ATOM 1263 C C . GLY A 1 177 ? 19.883 -2.252 -36.797 1.00 96.06 177 GLY A C 1
ATOM 1264 O O . GLY A 1 177 ? 19.824 -1.028 -36.739 1.00 96.06 177 GLY A O 1
ATOM 1265 N N . THR A 1 178 ? 19.566 -3.024 -35.764 1.00 97.62 178 THR A N 1
ATOM 1266 C CA . THR A 1 178 ? 19.074 -2.484 -34.492 1.00 97.62 178 THR A CA 1
ATOM 1267 C C . THR A 1 178 ? 19.704 -3.161 -33.285 1.00 97.62 178 THR A C 1
ATOM 1269 O O . THR A 1 178 ? 19.927 -4.371 -33.295 1.00 97.62 178 THR A O 1
ATOM 1272 N N . TYR A 1 179 ? 19.879 -2.401 -32.206 1.00 98.00 179 TYR A N 1
ATOM 1273 C CA . TYR A 1 179 ? 19.992 -2.929 -30.846 1.00 98.00 179 TYR A CA 1
ATOM 1274 C C . TYR A 1 179 ? 18.670 -2.703 -30.110 1.00 98.00 179 TYR A C 1
ATOM 1276 O O . TYR A 1 179 ? 18.077 -1.628 -30.216 1.00 98.00 179 TYR A O 1
ATOM 1284 N N . THR A 1 180 ? 18.211 -3.688 -29.339 1.00 98.31 180 THR A N 1
ATOM 1285 C CA . THR A 1 180 ? 17.015 -3.556 -28.491 1.00 98.31 180 THR A CA 1
ATOM 1286 C C . THR A 1 180 ? 17.372 -3.830 -27.040 1.00 98.31 180 THR A C 1
ATOM 1288 O O . THR A 1 180 ? 17.506 -4.977 -26.624 1.00 98.31 180 THR A O 1
ATOM 1291 N N . ASN A 1 181 ? 17.534 -2.765 -26.263 1.00 98.19 181 ASN A N 1
ATOM 1292 C CA . ASN A 1 181 ? 17.805 -2.862 -24.836 1.00 98.19 181 ASN A CA 1
ATOM 1293 C C . ASN A 1 181 ? 16.494 -2.867 -24.056 1.00 98.19 181 ASN A C 1
ATOM 1295 O O . ASN A 1 181 ? 15.554 -2.146 -24.402 1.00 98.19 181 ASN A O 1
ATOM 1299 N N . THR A 1 182 ? 16.452 -3.632 -22.970 1.00 98.25 182 THR A N 1
ATOM 1300 C CA . THR A 1 182 ? 15.302 -3.649 -22.062 1.00 98.25 182 THR A CA 1
ATOM 1301 C C . THR A 1 182 ? 15.712 -3.397 -20.617 1.00 98.25 182 THR A C 1
ATOM 1303 O O . THR A 1 182 ? 16.832 -3.718 -20.214 1.00 98.25 182 THR A O 1
ATOM 1306 N N . TRP A 1 183 ? 14.799 -2.823 -19.833 1.00 98.69 183 TRP A N 1
ATOM 1307 C CA . TRP A 1 183 ? 14.974 -2.611 -18.399 1.00 98.69 183 TRP A CA 1
ATOM 1308 C C . TRP A 1 183 ? 13.760 -3.078 -17.612 1.00 98.69 183 TRP A C 1
ATOM 1310 O O . TRP A 1 183 ? 12.619 -2.906 -18.041 1.00 98.69 183 TRP A O 1
ATOM 1320 N N . THR A 1 184 ? 14.022 -3.589 -16.415 1.00 98.56 184 THR A N 1
ATOM 1321 C CA . THR A 1 184 ? 13.025 -3.773 -15.354 1.00 98.56 184 THR A CA 1
ATOM 1322 C C . THR A 1 184 ? 13.462 -2.988 -14.125 1.00 98.56 184 THR A C 1
ATOM 1324 O O . THR A 1 184 ? 14.653 -2.987 -13.797 1.00 98.56 184 THR A O 1
ATOM 1327 N N . ALA A 1 185 ? 12.514 -2.356 -13.441 1.00 98.62 185 ALA A N 1
ATOM 1328 C CA . ALA A 1 185 ? 12.736 -1.672 -12.174 1.00 98.62 185 ALA A CA 1
ATOM 1329 C C . ALA A 1 185 ? 12.105 -2.472 -11.026 1.00 98.62 185 ALA A C 1
ATOM 1331 O O . ALA A 1 185 ? 11.061 -3.097 -11.219 1.00 98.62 185 ALA A O 1
ATOM 1332 N N . LYS A 1 186 ? 12.730 -2.460 -9.847 1.00 98.44 186 LYS A N 1
ATOM 1333 C CA . LYS A 1 186 ? 12.179 -3.037 -8.615 1.00 98.44 186 LYS A CA 1
ATOM 1334 C C . LYS A 1 186 ? 12.274 -2.057 -7.458 1.00 98.44 186 LYS A C 1
ATOM 1336 O O . LYS A 1 186 ? 13.311 -1.407 -7.310 1.00 98.44 186 LYS A O 1
ATOM 1341 N N . ASP A 1 187 ? 11.227 -1.979 -6.651 1.00 97.69 187 ASP A N 1
ATOM 1342 C CA . ASP A 1 187 ? 11.244 -1.246 -5.383 1.00 97.69 187 ASP A CA 1
ATOM 1343 C C . ASP A 1 187 ? 11.939 -2.049 -4.264 1.00 97.69 187 ASP A C 1
ATOM 1345 O O . ASP A 1 187 ? 12.511 -3.126 -4.479 1.00 97.69 187 ASP A O 1
ATOM 1349 N N . VAL A 1 188 ? 11.882 -1.509 -3.045 1.00 96.38 188 VAL A N 1
ATOM 1350 C CA . VAL A 1 188 ? 12.428 -2.120 -1.825 1.00 96.38 188 VAL A CA 1
ATOM 1351 C C . VAL A 1 188 ? 11.638 -3.343 -1.339 1.00 96.38 188 VAL A C 1
ATOM 1353 O O . VAL A 1 188 ? 12.183 -4.135 -0.569 1.00 96.38 188 VAL A O 1
ATOM 1356 N N . CYS A 1 189 ? 10.395 -3.519 -1.792 1.00 96.44 189 CYS A N 1
ATOM 1357 C CA . CYS A 1 189 ? 9.545 -4.684 -1.528 1.00 96.44 189 CYS A CA 1
ATOM 1358 C C . CYS A 1 189 ? 9.597 -5.734 -2.641 1.00 96.44 189 CYS A C 1
ATOM 1360 O O . CYS A 1 189 ? 8.924 -6.762 -2.557 1.00 96.44 189 CYS A O 1
ATOM 1362 N N . LEU A 1 190 ? 10.470 -5.527 -3.630 1.00 96.94 190 LEU A N 1
ATOM 1363 C CA . LEU A 1 190 ? 10.689 -6.385 -4.787 1.00 96.94 190 LEU A CA 1
ATOM 1364 C C . LEU A 1 190 ? 9.510 -6.436 -5.774 1.00 96.94 190 LEU A C 1
ATOM 1366 O O . LEU A 1 190 ? 9.522 -7.304 -6.661 1.00 96.94 190 LEU A O 1
ATOM 1370 N N . ASN A 1 191 ? 8.547 -5.507 -5.706 1.00 97.94 191 ASN A N 1
ATOM 1371 C CA . ASN A 1 191 ? 7.547 -5.398 -6.766 1.00 97.94 191 ASN A CA 1
ATOM 1372 C C . ASN A 1 191 ? 8.251 -4.938 -8.050 1.00 97.94 191 ASN A C 1
ATOM 1374 O O . ASN A 1 191 ? 9.140 -4.087 -8.034 1.00 97.94 191 ASN A O 1
ATOM 1378 N N . THR A 1 192 ? 7.911 -5.565 -9.176 1.00 98.38 192 THR A N 1
ATOM 1379 C CA . THR A 1 192 ? 8.659 -5.421 -10.434 1.00 98.38 192 THR A CA 1
ATOM 1380 C C . THR A 1 192 ? 7.832 -4.681 -11.474 1.00 98.38 192 THR A C 1
ATOM 1382 O O . THR A 1 192 ? 6.690 -5.055 -11.737 1.00 98.38 192 THR A O 1
ATOM 1385 N N . SER A 1 193 ? 8.411 -3.645 -12.081 1.00 98.62 193 SER A N 1
ATOM 1386 C CA . SER A 1 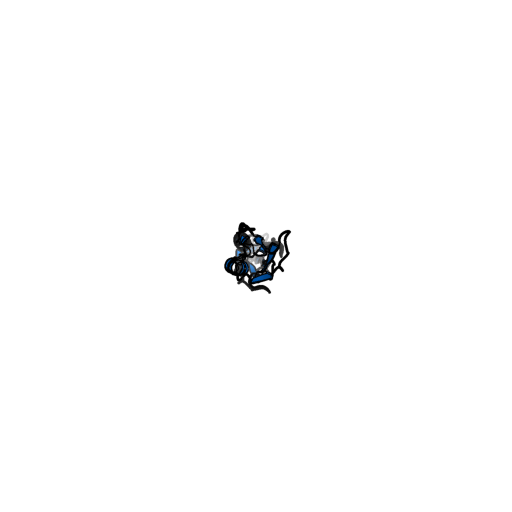193 ? 7.754 -2.842 -13.110 1.00 98.62 193 SER A CA 1
ATOM 1387 C C . SER A 1 193 ? 7.545 -3.617 -14.413 1.00 98.62 193 SER A C 1
ATOM 1389 O O . SER A 1 193 ? 8.158 -4.658 -14.668 1.00 98.62 193 SER A O 1
ATOM 1391 N N . THR A 1 194 ? 6.708 -3.072 -15.295 1.00 98.31 194 THR A N 1
ATOM 1392 C CA . THR A 1 194 ? 6.667 -3.504 -16.696 1.00 98.31 194 THR A CA 1
ATOM 1393 C C . THR A 1 194 ? 8.000 -3.221 -17.388 1.00 98.31 194 THR A C 1
ATOM 1395 O O . THR A 1 194 ? 8.708 -2.282 -17.033 1.00 98.31 194 THR A O 1
ATOM 1398 N N . THR A 1 195 ? 8.331 -3.967 -18.438 1.00 98.31 195 THR A N 1
ATOM 1399 C CA . THR A 1 195 ? 9.571 -3.745 -19.194 1.00 98.31 195 THR A CA 1
ATOM 1400 C C . THR A 1 195 ? 9.582 -2.391 -19.914 1.00 98.31 195 THR A C 1
ATOM 1402 O O . THR A 1 195 ? 8.656 -2.072 -20.658 1.00 98.31 195 THR A O 1
ATOM 1405 N N . PHE A 1 196 ? 10.656 -1.615 -19.749 1.00 98.75 196 PHE A N 1
ATOM 1406 C CA . PHE A 1 196 ? 10.965 -0.462 -20.603 1.00 98.75 196 PHE A CA 1
ATOM 1407 C C . PHE A 1 196 ? 11.859 -0.909 -21.759 1.00 98.75 196 PHE A C 1
ATOM 1409 O O . PHE A 1 196 ? 12.785 -1.687 -21.542 1.00 98.75 196 PHE A O 1
ATOM 1416 N N . THR A 1 197 ? 11.610 -0.414 -22.973 1.00 98.50 197 THR A N 1
ATOM 1417 C CA . THR A 1 197 ? 12.369 -0.792 -24.177 1.00 98.50 197 THR A CA 1
ATOM 1418 C C . THR A 1 197 ? 12.992 0.435 -24.835 1.00 98.50 197 THR A C 1
ATOM 1420 O O . THR A 1 197 ? 12.321 1.451 -25.012 1.00 98.50 197 THR A O 1
ATOM 1423 N N . GLN A 1 198 ? 14.258 0.308 -25.228 1.00 98.62 198 GLN A N 1
ATOM 1424 C CA . GLN A 1 198 ? 14.979 1.246 -26.085 1.00 98.62 198 GLN A CA 1
ATOM 1425 C C . GLN A 1 198 ? 15.378 0.525 -27.371 1.00 98.62 198 GLN A C 1
ATOM 1427 O O . GLN A 1 198 ? 15.969 -0.556 -27.321 1.00 98.62 198 GLN A O 1
ATOM 1432 N N . VAL A 1 199 ? 15.119 1.155 -28.510 1.00 98.44 199 VAL A N 1
ATOM 1433 C CA . VAL A 1 199 ? 15.575 0.705 -29.826 1.00 98.44 199 VAL A CA 1
ATOM 1434 C C . VAL A 1 199 ? 16.583 1.711 -30.371 1.00 98.44 199 VAL A C 1
ATOM 1436 O O . VAL A 1 199 ? 16.271 2.892 -30.523 1.00 98.44 199 VAL A O 1
ATOM 1439 N N . ILE A 1 200 ? 17.793 1.236 -30.655 1.00 98.44 200 ILE A N 1
ATOM 1440 C CA . ILE A 1 200 ? 18.842 2.007 -31.328 1.00 98.44 200 ILE A CA 1
ATOM 1441 C C . ILE A 1 200 ? 18.941 1.469 -32.750 1.00 98.44 200 ILE A C 1
ATOM 1443 O O . ILE A 1 200 ? 19.339 0.319 -32.937 1.00 98.44 200 ILE A O 1
ATOM 1447 N N . THR A 1 201 ? 18.585 2.286 -33.733 1.00 97.94 201 THR A N 1
ATOM 1448 C CA . THR A 1 201 ? 18.622 1.936 -35.154 1.00 97.94 201 THR A CA 1
ATOM 1449 C C . THR A 1 201 ? 19.906 2.465 -35.782 1.00 97.94 201 THR A C 1
ATOM 1451 O O . THR A 1 201 ? 20.274 3.620 -35.583 1.00 97.94 201 THR A O 1
ATOM 1454 N N . ILE A 1 202 ? 20.595 1.621 -36.543 1.00 97.50 202 ILE A N 1
ATOM 1455 C CA . ILE A 1 202 ? 21.790 1.963 -37.311 1.00 97.50 202 ILE A CA 1
ATOM 1456 C C . ILE A 1 202 ? 21.433 1.937 -38.793 1.00 97.50 202 ILE A C 1
ATOM 1458 O O . ILE A 1 202 ? 20.964 0.916 -39.302 1.00 97.50 202 ILE A O 1
ATOM 1462 N N . GLU A 1 203 ? 21.687 3.043 -39.484 1.00 94.50 203 GLU A N 1
ATOM 1463 C CA . GLU A 1 203 ? 21.429 3.205 -40.916 1.00 94.50 203 GLU A CA 1
ATOM 1464 C C . GLU A 1 203 ? 22.624 3.866 -41.608 1.00 94.50 203 GLU A C 1
ATOM 1466 O O . GLU A 1 203 ? 23.380 4.619 -40.997 1.00 94.50 203 GLU A O 1
ATOM 1471 N N . ASP A 1 204 ? 22.797 3.593 -42.900 1.00 90.31 204 ASP A N 1
ATOM 1472 C CA . ASP A 1 204 ? 23.694 4.367 -43.756 1.00 90.31 204 ASP A CA 1
ATOM 1473 C C . ASP A 1 204 ? 22.852 5.319 -44.609 1.00 90.31 204 ASP A C 1
ATOM 1475 O O . ASP A 1 204 ? 22.002 4.885 -45.387 1.00 90.31 204 ASP A O 1
ATOM 1479 N N . THR A 1 205 ? 23.066 6.621 -44.435 1.00 86.69 205 THR A N 1
ATOM 1480 C CA . THR A 1 205 ? 22.412 7.669 -45.235 1.00 86.69 205 THR A CA 1
ATOM 1481 C C . THR A 1 205 ? 23.412 8.479 -46.060 1.00 86.69 205 THR A C 1
ATOM 1483 O O . THR A 1 205 ? 23.029 9.455 -46.709 1.00 86.69 205 THR A O 1
ATOM 1486 N N . THR A 1 206 ? 24.691 8.094 -46.049 1.00 86.62 206 THR A N 1
ATOM 1487 C CA . THR A 1 206 ? 25.743 8.808 -46.774 1.00 86.62 206 THR A CA 1
ATOM 1488 C C . THR A 1 206 ? 25.773 8.340 -48.228 1.00 86.62 206 THR A C 1
ATOM 1490 O O . THR A 1 206 ? 25.837 7.148 -48.515 1.00 86.62 206 THR A O 1
ATOM 1493 N N . ALA A 1 207 ? 25.716 9.277 -49.177 1.00 87.38 207 ALA A N 1
ATOM 1494 C CA . ALA A 1 207 ? 25.789 8.941 -50.598 1.00 87.38 207 ALA A CA 1
ATOM 1495 C C . ALA A 1 207 ? 27.196 8.433 -50.993 1.00 87.38 207 ALA A C 1
ATOM 1497 O O . ALA A 1 207 ? 28.184 8.882 -50.404 1.00 87.38 207 ALA A O 1
ATOM 1498 N N . PRO A 1 208 ? 27.315 7.555 -52.010 1.00 83.81 208 PRO A N 1
ATOM 1499 C CA . PRO A 1 208 ? 28.610 7.139 -52.548 1.00 83.81 208 PRO A CA 1
ATOM 1500 C C . PRO A 1 208 ? 29.417 8.332 -53.076 1.00 83.81 208 PRO A C 1
ATOM 1502 O O . PRO A 1 208 ? 28.843 9.251 -53.664 1.00 83.81 208 PRO A O 1
ATOM 1505 N N . ALA A 1 209 ? 30.736 8.289 -52.883 1.00 74.75 209 ALA A N 1
ATOM 1506 C CA . ALA A 1 209 ? 31.690 9.263 -53.414 1.00 74.75 209 ALA A CA 1
ATOM 1507 C C . ALA A 1 209 ? 32.264 8.831 -54.770 1.00 74.75 209 ALA A C 1
ATOM 1509 O O . ALA A 1 209 ? 32.428 7.605 -54.976 1.00 74.75 209 ALA A O 1
#

Radius of gyration: 37.77 Å; chains: 1; bounding box: 87×18×125 Å

pLDDT: mean 95.97, std 3.75, range [74.75, 98.81]

Sequence (209 aa):
GTYTNTWTAKDVCLNTSTTFTQVITIEDTTAPAWTTQAGTLNVTLQCSDTSGLSAAQNQAPTATDNCGGTVTYTKTSGEFTAGSCANSGTYTNTWTAKDVCLNTSTTFTQVITIEDTTAPAWTTQAGTLNVTLQCSDTSGLSAAQNQ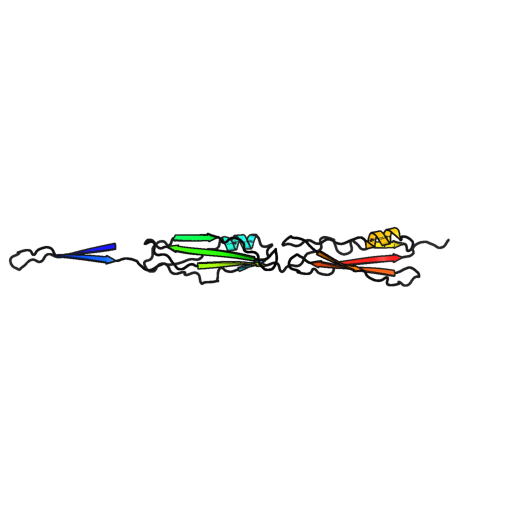APTATDNCGGTVTYTKTSGEFTAGSCANSGTYTNTWTAKDVCLNTSTTFTQVITIEDTTAPA

Foldseek 3Di:
DKDKDKDWDADPVGDIDPIDIDIDDDDDQDWWDWPDDAAPLEEEDELLPPVVVVVSVPDDTDTADPVGADKDKDKDKADWDDDPFPSWTKIKMWMWIAHPNRRIDDIGIYIYIYDHQDWWDWPPDAAPLAEEDELPPPVVVVVSVPDDTDTAGSSGADKDKDKDKADWDDDPDPSWTKIKMWMWIAHRVRNIDDIGIYIYTYDHPDDDD